Protein AF-A0A7R9J228-F1 (afdb_monomer_lite)

Structure (mmCIF, N/CA/C/O backbone):
data_AF-A0A7R9J228-F1
#
_entry.id   AF-A0A7R9J228-F1
#
loop_
_atom_site.group_PDB
_atom_site.id
_atom_site.type_symbol
_atom_site.label_atom_id
_atom_site.label_alt_id
_atom_site.label_comp_id
_atom_site.label_asym_id
_atom_site.label_entity_id
_atom_site.label_seq_id
_atom_site.pdbx_PDB_ins_code
_atom_site.Cartn_x
_atom_site.Cartn_y
_atom_site.Cartn_z
_atom_site.occupancy
_atom_site.B_iso_or_equiv
_atom_site.auth_seq_id
_atom_site.auth_comp_id
_atom_site.auth_asym_id
_atom_site.auth_atom_id
_atom_site.pdbx_PDB_model_num
ATOM 1 N N . MET A 1 1 ? 8.248 61.362 56.553 1.00 43.56 1 MET A N 1
ATOM 2 C CA . MET A 1 1 ? 7.499 62.497 57.151 1.00 43.56 1 MET A CA 1
ATOM 3 C C . MET A 1 1 ? 8.287 63.261 58.226 1.00 43.56 1 MET A C 1
ATOM 5 O O . MET A 1 1 ? 7.841 64.320 58.641 1.00 43.56 1 MET A O 1
ATOM 9 N N . SER A 1 2 ? 9.495 62.822 58.602 1.00 54.00 2 SER A N 1
ATOM 10 C CA . SER A 1 2 ? 10.301 63.458 59.662 1.00 54.00 2 SER A CA 1
ATOM 11 C C . SER A 1 2 ? 11.171 64.647 59.209 1.00 54.00 2 SER A C 1
ATOM 13 O O . SER A 1 2 ? 11.702 65.368 60.043 1.00 54.00 2 SER A O 1
ATOM 15 N N . GLY A 1 3 ? 11.315 64.891 57.899 1.00 49.53 3 GLY A N 1
ATOM 16 C CA . GLY A 1 3 ? 12.191 65.953 57.371 1.00 49.53 3 GLY A CA 1
ATOM 17 C C . GLY A 1 3 ? 11.551 67.343 57.237 1.00 49.53 3 GLY A C 1
ATOM 18 O O . GLY A 1 3 ? 12.259 68.345 57.228 1.00 49.53 3 GLY A O 1
ATOM 19 N N . VAL A 1 4 ? 10.218 67.429 57.146 1.00 57.66 4 VAL A N 1
ATOM 20 C CA . VAL A 1 4 ? 9.499 68.692 56.862 1.00 57.66 4 VAL A CA 1
ATOM 21 C C . VAL A 1 4 ? 9.442 69.597 58.096 1.00 57.66 4 VAL A C 1
ATOM 23 O O . VAL A 1 4 ? 9.621 70.811 57.990 1.00 57.66 4 VAL A O 1
ATOM 26 N N . ILE A 1 5 ? 9.239 68.995 59.270 1.00 57.56 5 ILE A N 1
ATOM 27 C CA . ILE A 1 5 ? 9.051 69.706 60.541 1.00 57.56 5 ILE A CA 1
ATOM 28 C C . ILE A 1 5 ? 10.381 70.310 61.020 1.00 57.56 5 ILE A C 1
ATOM 30 O O . ILE A 1 5 ? 10.422 71.482 61.389 1.00 57.56 5 ILE A O 1
ATOM 34 N N . GLY A 1 6 ? 11.491 69.570 60.903 1.00 55.41 6 GLY A N 1
ATOM 35 C CA . GLY A 1 6 ? 12.827 70.082 61.234 1.00 55.41 6 GLY A CA 1
ATOM 36 C C . GLY A 1 6 ? 13.256 71.257 60.348 1.00 55.41 6 GLY A C 1
ATOM 37 O O . GLY A 1 6 ? 13.822 72.233 60.839 1.00 55.41 6 GLY A O 1
ATOM 38 N N . TRP A 1 7 ? 12.904 71.229 59.055 1.00 54.97 7 TRP A N 1
ATOM 39 C CA . TRP A 1 7 ? 13.232 72.323 58.136 1.00 54.97 7 TRP A CA 1
ATOM 40 C C . TRP A 1 7 ? 12.468 73.610 58.463 1.00 54.97 7 TRP A C 1
ATOM 42 O O . TRP A 1 7 ? 12.941 74.683 58.120 1.00 54.97 7 TRP A O 1
ATOM 52 N N . LEU A 1 8 ? 11.291 73.550 59.101 1.00 56.78 8 LEU A N 1
ATOM 53 C CA . LEU A 1 8 ? 10.497 74.736 59.460 1.00 56.78 8 LEU A CA 1
ATOM 54 C C . LEU A 1 8 ? 11.075 75.526 60.645 1.00 56.78 8 LEU A C 1
ATOM 56 O O . LEU A 1 8 ? 10.939 76.748 60.669 1.00 56.78 8 LEU A O 1
ATOM 60 N N . VAL A 1 9 ? 11.757 74.861 61.581 1.00 59.97 9 VAL A N 1
ATOM 61 C CA . VAL A 1 9 ? 12.320 75.507 62.781 1.00 59.97 9 VAL A CA 1
ATOM 62 C C . VAL A 1 9 ? 13.598 76.294 62.457 1.00 59.97 9 VAL A C 1
ATOM 64 O O . VAL A 1 9 ? 13.771 77.411 62.937 1.00 59.97 9 VAL A O 1
ATOM 67 N N . VAL A 1 10 ? 14.458 75.780 61.570 1.00 57.09 10 VAL A N 1
ATOM 68 C CA . VAL A 1 10 ? 15.788 76.366 61.288 1.00 57.09 10 VAL A CA 1
ATOM 69 C C . VAL A 1 10 ? 15.730 77.628 60.402 1.00 57.09 10 VAL A C 1
ATOM 71 O O . VAL A 1 10 ? 16.644 78.450 60.422 1.00 57.09 10 VAL A O 1
ATOM 74 N N . ARG A 1 11 ? 14.645 77.867 59.647 1.00 51.06 11 ARG A N 1
ATOM 75 C CA . ARG A 1 11 ? 14.572 79.007 58.695 1.00 51.06 11 ARG A CA 1
ATOM 76 C C . ARG A 1 11 ? 14.475 80.377 59.365 1.00 51.06 11 ARG A C 1
ATOM 78 O O . ARG A 1 11 ? 14.727 81.376 58.700 1.00 51.06 11 ARG A O 1
ATOM 85 N N . ARG A 1 12 ? 14.091 80.445 60.647 1.00 56.81 12 ARG A N 1
ATOM 86 C CA . ARG A 1 12 ? 13.837 81.721 61.345 1.00 56.81 12 ARG A CA 1
ATOM 87 C C . ARG A 1 12 ? 15.097 82.552 61.616 1.00 56.81 12 ARG A C 1
ATOM 89 O O . ARG A 1 12 ? 14.958 83.708 61.992 1.00 56.81 12 ARG A O 1
ATOM 96 N N . GLN A 1 13 ? 16.294 82.001 61.409 1.00 58.22 13 GLN A N 1
ATOM 97 C CA . GLN A 1 13 ? 17.573 82.674 61.689 1.00 58.22 13 GLN A CA 1
ATOM 98 C C . GLN A 1 13 ? 18.495 82.804 60.468 1.00 58.22 13 GLN A C 1
ATOM 100 O O . GLN A 1 13 ? 19.631 83.245 60.610 1.00 58.22 13 GLN A O 1
ATOM 105 N N . MET A 1 14 ? 18.031 82.448 59.265 1.00 49.53 14 MET A N 1
ATOM 106 C CA . MET A 1 14 ? 18.861 82.494 58.057 1.00 49.53 14 MET A CA 1
ATOM 107 C C . MET A 1 14 ? 18.519 83.697 57.167 1.00 49.53 14 MET A C 1
ATOM 109 O O . MET A 1 14 ? 17.343 84.044 57.033 1.00 49.53 14 MET A O 1
ATOM 113 N N . PRO A 1 15 ? 19.518 84.329 56.521 1.00 65.00 15 PRO A N 1
ATOM 114 C CA . PRO A 1 15 ? 19.272 85.421 55.587 1.00 65.00 15 PRO A CA 1
ATOM 115 C C . PRO A 1 15 ? 18.395 84.945 54.421 1.00 65.00 15 PRO A C 1
ATOM 117 O O . PRO A 1 15 ? 18.498 83.807 53.955 1.00 65.00 15 PRO A O 1
ATOM 120 N N . VAL A 1 16 ? 17.528 85.834 53.930 1.00 63.38 16 VAL A N 1
ATOM 121 C CA . VAL A 1 16 ? 16.479 85.534 52.933 1.00 63.38 16 VAL A CA 1
ATOM 122 C C . VAL A 1 16 ? 17.038 84.871 51.662 1.00 63.38 16 VAL A C 1
ATOM 124 O O . VAL A 1 16 ? 16.367 84.040 51.046 1.00 63.38 16 VAL A O 1
ATOM 127 N N . SER A 1 17 ? 18.284 85.182 51.289 1.00 67.88 17 SER A N 1
ATOM 128 C CA . SER A 1 17 ? 19.005 84.558 50.172 1.00 67.88 17 SER A CA 1
ATOM 129 C C . SER A 1 17 ? 19.233 83.053 50.374 1.00 67.88 17 SER A C 1
ATOM 131 O O . SER A 1 17 ? 18.961 82.267 49.468 1.00 67.88 17 SER A O 1
ATOM 133 N N . VAL A 1 18 ? 19.644 82.632 51.573 1.00 68.19 18 VAL A N 1
ATOM 134 C CA . VAL A 1 18 ? 19.894 81.223 51.927 1.00 68.19 18 VAL A CA 1
ATOM 135 C C . VAL A 1 18 ? 18.582 80.440 52.019 1.00 68.19 18 VAL A C 1
ATOM 137 O O . VAL A 1 18 ? 18.504 79.302 51.557 1.00 68.19 18 VAL A O 1
ATOM 140 N N . VAL A 1 19 ? 17.516 81.068 52.526 1.00 69.25 19 VAL A N 1
ATOM 141 C CA . VAL A 1 19 ? 16.178 80.455 52.588 1.00 69.25 19 VAL A CA 1
ATOM 142 C C . VAL A 1 19 ? 15.609 80.207 51.186 1.00 69.25 19 VAL A C 1
ATOM 144 O O . VAL A 1 19 ? 15.059 79.132 50.939 1.00 69.25 19 VAL A O 1
ATOM 147 N N . ARG A 1 20 ? 15.777 81.150 50.245 1.00 68.19 20 ARG A N 1
ATOM 148 C CA . ARG A 1 20 ? 15.343 80.973 48.845 1.00 68.19 20 ARG A CA 1
ATOM 149 C C . ARG A 1 20 ? 16.086 79.836 48.148 1.00 68.19 20 ARG A C 1
ATOM 151 O O . ARG A 1 20 ? 15.443 78.995 47.526 1.00 68.19 20 ARG A O 1
ATOM 158 N N . VAL A 1 21 ? 17.412 79.775 48.281 1.00 71.12 21 VAL A N 1
ATOM 159 C CA . VAL A 1 21 ? 18.222 78.710 47.663 1.00 71.12 21 VAL A CA 1
ATOM 160 C C . VAL A 1 21 ? 17.887 77.347 48.275 1.00 71.12 21 VAL A C 1
ATOM 162 O O . VAL A 1 21 ? 17.630 76.395 47.541 1.00 71.12 21 VAL A O 1
ATOM 165 N N . GLY A 1 22 ? 17.783 77.259 49.605 1.00 74.62 22 GLY A N 1
ATOM 166 C CA . GLY A 1 22 ? 17.393 76.029 50.296 1.00 74.62 22 GLY A CA 1
ATOM 167 C C . GLY A 1 22 ? 15.993 75.536 49.913 1.00 74.62 22 GLY A C 1
ATOM 168 O O . GLY A 1 22 ? 15.797 74.337 49.721 1.00 74.62 22 GLY A O 1
ATOM 169 N N . MET A 1 23 ? 15.033 76.450 49.725 1.00 73.19 23 MET A N 1
ATOM 170 C CA . MET A 1 23 ? 13.680 76.094 49.292 1.00 73.19 23 MET A CA 1
ATOM 171 C C . MET A 1 23 ? 13.652 75.627 47.833 1.00 73.19 23 MET A C 1
ATOM 173 O O . MET A 1 23 ? 13.001 74.627 47.547 1.00 73.19 23 MET A O 1
ATOM 177 N N . CYS A 1 24 ? 14.406 76.259 46.927 1.00 78.31 24 CYS A N 1
ATOM 178 C CA . CYS A 1 24 ? 14.554 75.777 45.548 1.00 78.31 24 CYS A CA 1
ATOM 179 C C . CYS A 1 24 ? 15.177 74.374 45.480 1.00 78.31 24 CYS A C 1
ATOM 181 O O . CYS A 1 24 ? 14.686 73.525 44.738 1.00 78.31 24 CYS A O 1
ATOM 183 N N . VAL A 1 25 ? 16.220 74.095 46.271 1.00 79.62 25 VAL A N 1
ATOM 184 C CA . VAL A 1 25 ? 16.848 72.762 46.331 1.00 79.62 25 VAL A CA 1
ATOM 185 C C . VAL A 1 25 ? 15.881 71.724 46.908 1.00 79.62 25 VAL A C 1
ATOM 187 O O . VAL A 1 25 ? 15.785 70.614 46.384 1.00 79.62 25 VAL A O 1
ATOM 190 N N . TYR A 1 26 ? 15.120 72.091 47.9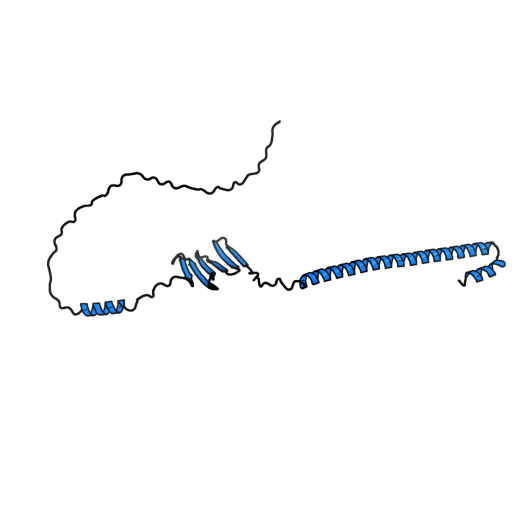43 1.00 82.38 26 TYR A N 1
ATOM 191 C CA . TYR A 1 26 ? 14.103 71.225 48.535 1.00 82.38 26 TYR A CA 1
ATOM 192 C C . TYR A 1 26 ? 12.964 70.916 47.555 1.00 82.38 26 TYR A C 1
ATOM 194 O O . TYR A 1 26 ? 12.621 69.751 47.375 1.00 82.38 26 TYR A O 1
ATOM 202 N N . ILE A 1 27 ? 12.430 71.930 46.866 1.00 83.06 27 ILE A N 1
ATOM 203 C CA . ILE A 1 27 ? 11.389 71.758 45.844 1.00 83.06 27 ILE A CA 1
ATOM 204 C C . ILE A 1 27 ? 11.912 70.884 44.702 1.00 83.06 27 ILE A C 1
ATOM 206 O O . ILE A 1 27 ? 11.240 69.931 44.320 1.00 83.06 27 ILE A O 1
ATOM 210 N N . ARG A 1 28 ? 13.136 71.126 44.209 1.00 86.62 28 ARG A N 1
ATOM 211 C CA . ARG A 1 28 ? 13.756 70.291 43.168 1.00 86.62 28 ARG A CA 1
ATOM 212 C C . ARG A 1 28 ? 13.882 68.834 43.611 1.00 86.62 28 ARG A C 1
ATOM 214 O O . ARG A 1 28 ? 13.611 67.943 42.814 1.00 86.62 28 ARG A O 1
ATOM 221 N N . ARG A 1 29 ? 14.255 68.588 44.871 1.00 88.25 29 ARG A N 1
ATOM 222 C CA . ARG A 1 29 ? 14.335 67.234 45.434 1.00 88.25 29 ARG A CA 1
ATOM 223 C C . ARG A 1 29 ? 12.957 66.579 45.524 1.00 88.25 29 ARG A C 1
ATOM 225 O O . ARG A 1 29 ? 12.811 65.460 45.064 1.00 88.25 29 ARG A O 1
ATOM 232 N N . VAL A 1 30 ? 11.946 67.269 46.053 1.00 88.00 30 VAL A N 1
ATOM 233 C CA . VAL A 1 30 ? 10.577 66.729 46.157 1.00 88.00 30 VAL A CA 1
ATOM 234 C C . VAL A 1 30 ? 9.994 66.416 44.778 1.00 88.00 30 VAL A C 1
ATOM 236 O O . VAL A 1 30 ? 9.412 65.352 44.594 1.00 88.00 30 VAL A O 1
ATOM 239 N N . VAL A 1 31 ? 10.193 67.301 43.799 1.00 87.38 31 VAL A N 1
ATOM 240 C CA . VAL A 1 31 ? 9.738 67.079 42.420 1.00 87.38 31 VAL A CA 1
ATOM 241 C C . VAL A 1 31 ? 10.464 65.889 41.794 1.00 87.38 31 VAL A C 1
ATOM 243 O O . VAL A 1 31 ? 9.818 65.057 41.166 1.00 87.38 31 VAL A O 1
ATOM 246 N N . LEU A 1 32 ? 11.778 65.755 41.998 1.00 87.31 32 LEU A N 1
ATOM 247 C CA . LEU A 1 32 ? 12.536 64.618 41.476 1.00 87.31 32 LEU A CA 1
ATOM 248 C C . LEU A 1 32 ? 12.058 63.289 42.082 1.00 87.31 32 LEU A C 1
ATOM 250 O O . LEU A 1 32 ? 11.843 62.339 41.341 1.00 87.31 32 LEU A O 1
ATOM 254 N N . GLU A 1 33 ? 11.823 63.238 43.395 1.00 90.38 33 GLU A N 1
ATOM 255 C CA . GLU A 1 33 ? 11.281 62.051 44.078 1.00 90.38 33 GLU A CA 1
ATOM 256 C C . GLU A 1 33 ? 9.869 61.705 43.583 1.00 90.38 33 GLU A C 1
ATOM 258 O O . GLU A 1 33 ? 9.563 60.540 43.357 1.00 90.38 33 GLU A O 1
ATOM 263 N N . MET A 1 34 ? 9.008 62.703 43.348 1.00 87.00 34 MET A N 1
ATOM 264 C CA . MET A 1 34 ? 7.682 62.475 42.761 1.00 87.00 34 MET A CA 1
ATOM 265 C C . MET A 1 34 ? 7.776 61.911 41.342 1.00 87.00 34 MET A C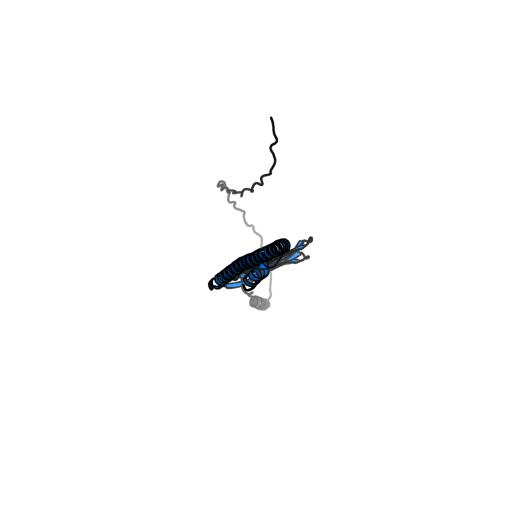 1
ATOM 267 O O . MET A 1 34 ? 7.057 60.970 41.011 1.00 87.00 34 MET A O 1
ATOM 271 N N . VAL A 1 35 ? 8.671 62.455 40.514 1.00 87.38 35 VAL A N 1
ATOM 272 C CA . VAL A 1 35 ? 8.879 61.984 39.139 1.00 87.38 35 VAL A CA 1
ATOM 273 C C . VAL A 1 35 ? 9.455 60.569 39.130 1.00 87.38 35 VAL A C 1
ATOM 275 O O . VAL A 1 35 ? 8.981 59.740 38.356 1.00 87.38 35 VAL A O 1
ATOM 278 N N . LEU A 1 36 ? 10.426 60.267 39.995 1.00 86.12 36 LEU A N 1
ATOM 279 C CA . LEU A 1 36 ? 11.008 58.928 40.121 1.00 86.12 36 LEU A CA 1
ATOM 280 C C . LEU A 1 36 ? 9.982 57.914 40.634 1.00 86.12 36 LEU A C 1
ATOM 282 O O . LEU A 1 36 ? 9.873 56.826 40.075 1.00 86.12 36 LEU A O 1
ATOM 286 N N . ASN A 1 37 ? 9.181 58.285 41.634 1.00 88.75 37 ASN A N 1
ATOM 287 C CA . ASN A 1 37 ? 8.112 57.436 42.150 1.00 88.75 37 ASN A CA 1
ATOM 288 C C . ASN A 1 37 ? 7.044 57.173 41.074 1.00 88.75 37 ASN A C 1
ATOM 290 O O . ASN A 1 37 ? 6.627 56.037 40.885 1.00 88.75 37 ASN A O 1
ATOM 294 N N . LEU A 1 38 ? 6.665 58.186 40.289 1.00 87.44 38 LEU A N 1
ATOM 295 C CA . LEU A 1 38 ? 5.718 58.018 39.184 1.00 87.44 38 LEU A CA 1
ATOM 296 C C . LEU A 1 38 ? 6.271 57.114 38.068 1.00 87.44 38 LEU A C 1
ATOM 298 O O . LEU A 1 38 ? 5.541 56.280 37.530 1.00 87.44 38 LEU A O 1
ATOM 302 N N . HIS A 1 39 ? 7.562 57.231 37.743 1.00 87.62 39 HIS A N 1
ATOM 303 C CA . HIS A 1 39 ? 8.216 56.326 36.794 1.00 87.62 39 HIS A CA 1
ATOM 304 C C . HIS A 1 39 ? 8.285 54.890 37.325 1.00 87.62 39 HIS A C 1
ATOM 306 O O . HIS A 1 39 ? 8.009 53.970 36.562 1.00 87.62 39 HIS A O 1
ATOM 312 N N . ASN A 1 40 ? 8.584 54.685 38.612 1.00 87.12 40 ASN A N 1
ATOM 313 C CA . ASN A 1 40 ? 8.622 53.345 39.204 1.00 87.12 40 ASN A CA 1
ATOM 314 C C . ASN A 1 40 ? 7.230 52.703 39.280 1.00 87.12 40 ASN A C 1
ATOM 316 O O . ASN A 1 40 ? 7.040 51.546 38.929 1.00 87.12 40 ASN A O 1
ATOM 320 N N . ILE A 1 41 ? 6.224 53.480 39.676 1.00 81.75 41 ILE A N 1
ATOM 321 C CA . ILE A 1 41 ? 4.841 53.013 39.731 1.00 81.75 41 ILE A CA 1
ATOM 322 C C . ILE A 1 41 ? 4.356 52.652 38.324 1.00 81.75 41 ILE A C 1
ATOM 324 O O . ILE A 1 41 ? 3.800 51.578 38.111 1.00 81.75 41 ILE A O 1
ATOM 328 N N . SER A 1 42 ? 4.584 53.530 37.342 1.00 82.56 42 SER A N 1
ATOM 329 C CA . SER A 1 42 ? 4.181 53.245 35.966 1.00 82.56 42 SER A CA 1
ATOM 330 C C . SER A 1 42 ? 4.905 52.020 35.404 1.00 82.56 42 SER A C 1
ATOM 332 O O . SER A 1 42 ? 4.238 51.173 34.820 1.00 82.56 42 SER A O 1
ATOM 334 N N . SER A 1 43 ? 6.215 51.852 35.620 1.00 82.00 43 SER A N 1
ATOM 335 C CA . SER A 1 43 ? 6.953 50.675 35.136 1.00 82.00 43 SER A CA 1
ATOM 336 C C . SER A 1 43 ? 6.430 49.367 35.738 1.00 82.00 43 SER A C 1
ATOM 338 O O . SER A 1 43 ? 6.230 48.401 35.002 1.00 82.00 43 SER A O 1
ATOM 340 N N . GLU A 1 44 ? 6.115 49.339 37.034 1.00 84.94 44 GLU A N 1
ATOM 341 C CA . GLU A 1 44 ? 5.497 48.183 37.692 1.00 84.94 44 GLU A CA 1
ATOM 342 C C . GLU A 1 44 ? 4.096 47.882 37.131 1.00 84.94 44 GLU A C 1
ATOM 344 O O . GLU A 1 44 ? 3.768 46.719 36.865 1.00 84.94 44 GLU A O 1
ATOM 349 N N . TYR A 1 45 ? 3.286 48.910 36.853 1.00 76.88 45 TYR A N 1
ATOM 350 C CA . TYR A 1 45 ? 1.998 48.737 36.174 1.00 76.88 45 TYR A CA 1
ATOM 351 C C . TYR A 1 45 ? 2.157 48.172 34.753 1.00 76.88 45 TYR A C 1
ATOM 353 O O . TYR A 1 45 ? 1.442 47.243 34.378 1.00 76.88 45 TYR A O 1
ATOM 361 N N . TRP A 1 46 ? 3.110 48.670 33.961 1.00 73.88 46 TRP A N 1
ATOM 362 C CA . TRP A 1 46 ? 3.344 48.169 32.602 1.00 73.88 46 TRP A CA 1
ATOM 363 C C . TRP A 1 46 ? 3.843 46.714 32.599 1.00 73.88 46 TRP A C 1
ATOM 365 O O . TRP A 1 46 ? 3.375 45.905 31.796 1.00 73.88 46 TRP A O 1
ATOM 375 N N . ILE A 1 47 ? 4.730 46.346 33.532 1.00 78.94 47 ILE A N 1
ATOM 376 C CA . ILE A 1 47 ? 5.258 44.976 33.666 1.00 78.94 47 ILE A CA 1
ATOM 377 C C . ILE A 1 47 ? 4.163 43.996 34.106 1.00 78.94 47 ILE A C 1
ATOM 379 O O . ILE A 1 47 ? 4.079 42.881 33.586 1.00 78.94 47 ILE A O 1
ATOM 383 N N . THR A 1 48 ? 3.315 44.383 35.062 1.00 77.44 48 THR A N 1
ATOM 384 C CA . THR A 1 48 ? 2.214 43.527 35.539 1.00 77.44 48 THR A CA 1
ATOM 385 C C . THR A 1 48 ? 1.147 43.324 34.466 1.00 77.44 48 THR A C 1
ATOM 387 O O . THR A 1 48 ? 0.709 42.190 34.264 1.00 77.44 48 THR A O 1
ATOM 390 N N . GLN A 1 49 ? 0.804 44.369 33.704 1.00 72.44 49 GLN A N 1
ATOM 391 C CA . GLN A 1 49 ? -0.075 44.254 32.535 1.00 72.44 49 GLN A CA 1
ATOM 392 C C . GLN A 1 49 ? 0.502 43.298 31.485 1.00 72.44 49 GLN A C 1
ATOM 394 O O . GLN A 1 49 ? -0.197 42.396 31.026 1.00 72.44 49 GLN A O 1
ATOM 399 N N . GLN A 1 50 ? 1.790 43.418 31.154 1.00 72.94 50 GLN A N 1
ATOM 400 C CA . GLN A 1 50 ? 2.441 42.503 30.212 1.00 72.94 50 GLN A CA 1
ATOM 401 C C . GLN A 1 50 ? 2.436 41.049 30.702 1.00 72.94 50 GLN A C 1
ATOM 403 O O . GLN A 1 50 ? 2.103 40.145 29.933 1.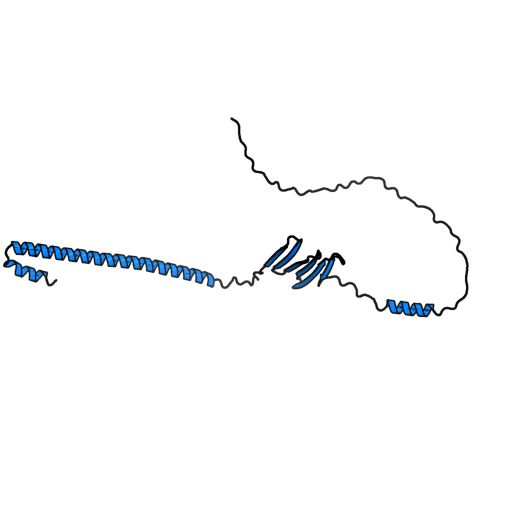00 72.94 50 GLN A O 1
ATOM 408 N N . ARG A 1 51 ? 2.752 40.797 31.980 1.00 77.94 51 ARG A N 1
ATOM 409 C CA . ARG A 1 51 ? 2.709 39.439 32.551 1.00 77.94 51 ARG A CA 1
ATOM 410 C C . ARG A 1 51 ? 1.303 38.851 32.509 1.00 77.94 51 ARG A C 1
ATOM 412 O O . ARG A 1 51 ? 1.172 37.695 32.128 1.00 77.94 51 ARG A O 1
ATOM 419 N N . TYR A 1 52 ? 0.277 39.645 32.819 1.00 76.06 52 TYR A N 1
ATOM 420 C CA . TYR A 1 52 ? -1.122 39.215 32.757 1.00 76.06 52 TYR A CA 1
ATOM 421 C C . TYR A 1 52 ? -1.541 38.798 31.338 1.00 76.06 52 TYR A C 1
ATOM 423 O O . TYR A 1 52 ? -2.144 37.740 31.151 1.00 76.06 52 TYR A O 1
ATOM 431 N N . GLN A 1 53 ? -1.166 39.582 30.323 1.00 69.25 53 GLN A N 1
ATOM 432 C CA . GLN A 1 53 ? -1.421 39.248 28.916 1.00 69.25 53 GLN A CA 1
ATOM 433 C C . GLN A 1 53 ? -0.714 37.944 28.502 1.00 69.25 53 GLN A C 1
ATOM 435 O O . GLN A 1 53 ? -1.329 37.075 27.883 1.00 69.25 53 GLN A O 1
ATOM 440 N N . HIS A 1 54 ? 0.548 37.757 28.906 1.00 71.69 54 HIS A N 1
ATOM 441 C CA . HIS A 1 54 ? 1.302 36.534 28.616 1.00 71.69 54 HIS A CA 1
ATOM 442 C C . HIS A 1 54 ? 0.744 35.296 29.329 1.00 71.69 54 HIS A C 1
ATOM 444 O O . HIS A 1 54 ? 0.654 34.233 28.712 1.00 71.69 54 HIS A O 1
ATOM 450 N N . THR A 1 55 ? 0.352 35.405 30.604 1.00 73.62 55 THR A N 1
ATOM 451 C CA . THR A 1 55 ? -0.219 34.271 31.343 1.00 73.62 55 THR A CA 1
ATOM 452 C C . THR A 1 55 ? -1.576 33.868 30.792 1.00 73.62 55 THR A C 1
ATOM 454 O O . THR A 1 55 ? -1.802 32.677 30.631 1.00 73.62 55 THR A O 1
ATOM 457 N N . ASN A 1 56 ? -2.435 34.825 30.427 1.00 80.19 56 ASN A N 1
ATOM 458 C CA . ASN A 1 56 ? -3.736 34.520 29.828 1.00 80.19 56 ASN A CA 1
ATOM 459 C C . ASN A 1 56 ? -3.599 33.867 28.454 1.00 80.19 56 ASN A C 1
ATOM 461 O O . ASN A 1 56 ? -4.309 32.915 28.157 1.00 80.19 56 ASN A O 1
ATOM 465 N N . MET A 1 57 ? -2.663 34.327 27.621 1.00 81.44 57 MET A N 1
ATOM 466 C CA . MET A 1 57 ? -2.428 33.690 26.326 1.00 81.44 57 MET A CA 1
ATOM 467 C C . MET A 1 57 ? -1.876 32.267 26.492 1.00 81.44 57 MET A C 1
ATOM 469 O O . MET A 1 57 ? -2.320 31.351 25.809 1.00 81.44 57 MET A O 1
ATOM 473 N N . ASN A 1 58 ? -0.948 32.050 27.427 1.00 82.81 58 ASN A N 1
ATOM 474 C CA . ASN A 1 58 ? -0.365 30.728 27.662 1.00 82.81 58 ASN A CA 1
ATOM 475 C C . ASN A 1 58 ? -1.383 29.744 28.268 1.00 82.81 58 ASN A C 1
ATOM 477 O O . ASN A 1 58 ? -1.465 28.601 27.826 1.00 82.81 58 ASN A O 1
ATOM 481 N N . THR A 1 59 ? -2.215 30.181 29.220 1.00 85.31 59 THR A N 1
ATOM 482 C CA . THR A 1 59 ? -3.291 29.336 29.761 1.00 85.31 59 THR A CA 1
ATOM 483 C C . THR A 1 59 ? -4.344 29.021 28.702 1.00 85.31 59 THR A C 1
ATOM 485 O O . THR A 1 59 ? -4.768 27.873 28.612 1.00 85.31 59 THR A O 1
ATOM 488 N N . LEU A 1 60 ? -4.713 29.980 27.844 1.00 85.12 60 LEU A N 1
ATOM 489 C CA . LEU A 1 60 ? -5.613 29.736 26.711 1.00 85.12 60 LEU A CA 1
ATOM 490 C C . LEU A 1 60 ? -5.023 28.727 25.715 1.00 85.12 60 LEU A C 1
ATOM 492 O O . LEU A 1 60 ? -5.717 27.794 25.3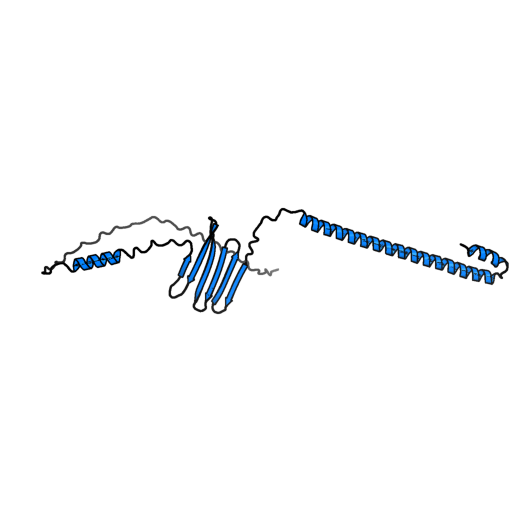18 1.00 85.12 60 LEU A O 1
ATOM 496 N N . ILE A 1 61 ? -3.741 28.856 25.359 1.00 86.94 61 ILE A N 1
ATOM 497 C CA . ILE A 1 61 ? -3.042 27.891 24.495 1.00 86.94 61 ILE A CA 1
ATOM 498 C C . ILE A 1 61 ? -3.042 26.499 25.135 1.00 86.94 61 ILE A C 1
ATOM 500 O O . ILE A 1 61 ? -3.359 25.521 24.463 1.00 86.94 61 ILE A O 1
ATOM 504 N N . GLN A 1 62 ? -2.744 26.393 26.433 1.00 82.94 62 GLN A N 1
ATOM 505 C CA . GLN A 1 62 ? -2.772 25.111 27.137 1.00 82.94 62 GLN A CA 1
ATOM 506 C C . GLN A 1 62 ? -4.175 24.498 27.175 1.00 82.94 62 GLN A C 1
ATOM 508 O O . GLN A 1 62 ? -4.310 23.309 26.901 1.00 82.94 62 GLN A O 1
ATOM 513 N N . ILE A 1 63 ? -5.223 25.284 27.438 1.00 87.88 63 ILE A N 1
ATOM 514 C CA . ILE A 1 63 ? -6.615 24.807 27.424 1.00 87.88 63 ILE A CA 1
ATOM 515 C C . ILE A 1 63 ? -7.000 24.291 26.032 1.00 87.88 63 ILE A C 1
ATOM 517 O O . ILE A 1 63 ? -7.589 23.216 25.927 1.00 87.88 63 ILE A O 1
ATOM 521 N N . VAL A 1 64 ? -6.638 25.005 24.961 1.00 87.12 64 VAL A N 1
ATOM 522 C CA . VAL A 1 64 ? -6.905 24.567 23.580 1.00 87.12 64 VAL A CA 1
ATOM 523 C C . VAL A 1 64 ? -6.138 23.285 23.252 1.00 87.12 64 VAL A C 1
ATOM 525 O O . VAL A 1 64 ? -6.726 22.353 22.710 1.00 87.12 64 VAL A O 1
ATOM 528 N N . LEU A 1 65 ? -4.858 23.183 23.621 1.00 87.31 65 LEU A N 1
ATOM 529 C CA . LEU A 1 65 ? -4.069 21.963 23.422 1.00 87.31 65 LEU A CA 1
ATOM 530 C C . LEU A 1 65 ? -4.663 20.770 24.186 1.00 87.31 65 LEU A C 1
ATOM 532 O O . LEU A 1 65 ? -4.831 19.699 23.605 1.00 87.31 65 LEU A O 1
ATOM 536 N N . PHE A 1 66 ? -5.052 20.954 25.451 1.00 86.31 66 PHE A N 1
ATOM 537 C CA . PHE A 1 66 ? -5.719 19.911 26.232 1.00 86.31 66 PHE A CA 1
ATOM 538 C C . PHE A 1 66 ? -7.080 19.524 25.643 1.00 86.31 66 PHE A C 1
ATOM 540 O O . PHE A 1 66 ? -7.386 18.336 25.587 1.00 86.31 66 PHE A O 1
ATOM 547 N N . ALA A 1 67 ? -7.874 20.478 25.152 1.00 81.94 67 ALA A N 1
ATOM 548 C CA . ALA A 1 67 ? -9.151 20.195 24.497 1.00 81.94 67 ALA A CA 1
ATOM 549 C C . ALA A 1 67 ? -8.972 19.407 23.187 1.00 81.94 67 ALA A C 1
ATOM 551 O O . ALA A 1 67 ? -9.729 18.473 22.929 1.00 81.94 67 ALA A O 1
ATOM 552 N N . MET A 1 68 ? -7.948 19.724 22.388 1.00 81.19 68 MET A N 1
ATOM 553 C CA . MET A 1 68 ? -7.620 18.993 21.156 1.00 81.19 68 MET A CA 1
ATOM 554 C C . MET A 1 68 ? -7.169 17.557 21.451 1.00 81.19 68 MET A C 1
ATOM 556 O O . MET A 1 68 ? -7.631 16.618 20.801 1.00 81.19 68 MET A O 1
ATOM 560 N N . VAL A 1 69 ? -6.320 17.363 22.465 1.00 82.12 69 VAL A N 1
ATOM 561 C CA . VAL A 1 69 ? -5.891 16.026 22.907 1.00 82.12 69 VAL A CA 1
ATOM 562 C C . VAL A 1 69 ? -7.069 15.245 23.501 1.00 82.12 69 VAL A C 1
ATOM 564 O O . VAL A 1 69 ? -7.263 14.081 23.164 1.00 82.12 69 VAL A O 1
ATOM 567 N N . ALA A 1 70 ? -7.917 15.876 24.315 1.00 73.19 70 ALA A N 1
ATOM 568 C CA . ALA A 1 70 ? -9.108 15.241 24.874 1.00 73.19 70 ALA A CA 1
ATOM 569 C C . ALA A 1 70 ? -10.117 14.838 23.786 1.00 73.19 70 ALA A C 1
ATOM 571 O O . ALA A 1 70 ? -10.650 13.734 23.840 1.00 73.19 70 ALA A O 1
ATOM 572 N N . ALA A 1 71 ? -10.336 15.667 22.761 1.00 67.94 71 ALA A N 1
ATOM 573 C CA . ALA A 1 71 ? -11.190 15.325 21.622 1.00 67.94 71 ALA A CA 1
ATOM 574 C C . ALA A 1 71 ? -10.633 14.156 20.786 1.00 67.94 71 ALA A C 1
ATOM 576 O O . ALA A 1 71 ? -11.412 13.377 20.230 1.00 67.94 71 ALA A O 1
ATOM 577 N N . ALA A 1 72 ? -9.305 14.006 20.718 1.00 61.84 72 ALA A N 1
AT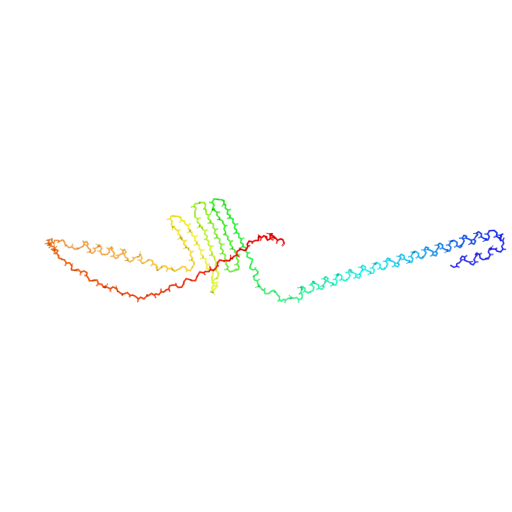OM 578 C CA . ALA A 1 72 ? -8.658 12.862 20.078 1.00 61.84 72 ALA A CA 1
ATOM 579 C C . ALA A 1 72 ? -8.815 11.563 20.896 1.00 61.84 72 ALA A C 1
ATOM 581 O O . ALA A 1 72 ? -8.996 10.496 20.315 1.00 61.84 72 ALA A O 1
ATOM 582 N N . VAL A 1 73 ? -8.799 11.643 22.232 1.00 65.19 73 VAL A N 1
ATOM 583 C CA . VAL A 1 73 ? -8.900 10.473 23.128 1.00 65.19 73 VAL A CA 1
ATOM 584 C C . VAL A 1 73 ? -10.359 10.084 23.435 1.00 65.19 73 VAL A C 1
ATOM 586 O O . VAL A 1 73 ? -10.654 8.912 23.650 1.00 65.19 73 VAL A O 1
ATOM 589 N N . ALA A 1 74 ? -11.304 11.031 23.392 1.00 60.09 74 ALA A N 1
ATOM 590 C CA . ALA A 1 74 ? -12.727 10.821 23.695 1.00 60.09 74 ALA A CA 1
ATOM 591 C C . ALA A 1 74 ? -13.527 10.116 22.583 1.00 60.09 74 ALA A C 1
ATOM 593 O O . ALA A 1 74 ? -14.738 9.932 22.710 1.00 60.09 74 ALA A O 1
ATOM 594 N N . ARG A 1 75 ? -12.866 9.674 21.506 1.00 59.16 75 ARG A N 1
ATOM 595 C CA . ARG A 1 75 ? -13.443 8.771 20.502 1.00 59.16 75 ARG A CA 1
ATOM 596 C C . ARG A 1 75 ? -12.831 7.364 20.596 1.00 59.16 75 ARG A C 1
ATOM 598 O O . ARG A 1 75 ? -12.173 6.934 19.646 1.00 59.16 75 ARG A O 1
ATOM 605 N N . PRO A 1 76 ? -13.065 6.591 21.674 1.00 55.62 76 PRO A N 1
ATOM 606 C CA . PRO A 1 76 ? -12.758 5.169 21.669 1.00 55.62 76 PRO A CA 1
ATOM 607 C C . PRO A 1 76 ? -13.852 4.456 20.858 1.00 55.62 76 PRO A C 1
ATOM 609 O O . PRO A 1 76 ? -14.794 3.903 21.412 1.00 55.62 76 PRO A O 1
ATOM 612 N N . GLY A 1 77 ? -13.809 4.567 19.528 1.00 57.81 77 GLY A N 1
ATOM 613 C CA . GLY A 1 77 ? -14.913 4.064 18.700 1.00 57.81 77 GLY A CA 1
ATOM 614 C C . GLY A 1 77 ? -14.743 4.125 17.184 1.00 57.81 77 GLY A C 1
ATOM 615 O O . GLY A 1 77 ? -15.719 3.937 16.469 1.00 57.81 77 GLY A O 1
ATOM 616 N N . LEU A 1 78 ? -13.535 4.373 16.674 1.00 46.84 78 LEU A N 1
ATOM 617 C CA . LEU A 1 78 ? -13.223 4.264 15.239 1.00 46.84 78 LEU A CA 1
ATOM 618 C C . LEU A 1 78 ? -12.009 3.367 14.973 1.00 46.84 78 LEU A C 1
ATOM 620 O O . LEU A 1 78 ? -11.353 3.488 13.949 1.00 46.84 78 LEU A O 1
ATOM 624 N N . LEU A 1 79 ? -11.731 2.421 15.869 1.00 44.03 79 LEU A N 1
ATOM 625 C CA . LEU A 1 79 ? -10.922 1.254 15.527 1.00 44.03 79 LEU A CA 1
ATOM 626 C C . LEU A 1 79 ? -11.863 0.113 15.147 1.00 44.03 79 LEU A C 1
ATOM 628 O O . LEU A 1 79 ? -11.827 -0.976 15.709 1.00 44.03 79 LEU A O 1
ATOM 632 N N . GLY A 1 80 ? -12.710 0.372 14.147 1.00 47.06 80 GLY A N 1
ATOM 633 C CA . GLY A 1 80 ? -12.964 -0.699 13.203 1.00 47.06 80 GLY A CA 1
ATOM 634 C C . GLY A 1 80 ? -11.592 -1.076 12.665 1.00 47.06 80 GLY A C 1
ATOM 635 O O . GLY A 1 80 ? -10.863 -0.201 12.195 1.00 47.06 80 GLY A O 1
ATOM 636 N N . TYR A 1 81 ? -11.206 -2.337 12.820 1.00 43.62 81 TYR A N 1
ATOM 637 C CA . TYR A 1 81 ? -10.125 -2.939 12.056 1.00 43.62 81 TYR A CA 1
ATOM 638 C C . TYR A 1 81 ? -10.520 -2.831 10.577 1.00 43.62 81 TYR A C 1
ATOM 640 O O . TYR A 1 81 ? -11.034 -3.758 9.966 1.00 43.62 81 TYR A O 1
ATOM 648 N N . TYR A 1 82 ? -10.375 -1.641 10.011 1.00 45.16 82 TYR A N 1
ATOM 649 C CA . TYR A 1 82 ? -10.150 -1.498 8.601 1.00 45.16 82 TYR A CA 1
ATOM 650 C C . TYR A 1 82 ? -8.706 -1.945 8.474 1.00 45.16 82 TYR A C 1
ATOM 652 O O . TYR A 1 82 ? -7.834 -1.258 9.023 1.00 45.16 82 TYR A O 1
ATOM 660 N N . PRO A 1 83 ? -8.400 -3.078 7.816 1.00 55.53 83 PRO A N 1
ATOM 661 C CA . PRO A 1 83 ? -7.080 -3.164 7.247 1.00 55.53 83 PRO A CA 1
ATOM 662 C C . PRO A 1 83 ? -7.026 -1.927 6.353 1.00 55.53 83 PRO A C 1
ATOM 664 O O . PRO A 1 83 ? -7.696 -1.864 5.323 1.00 55.53 83 PRO A O 1
ATOM 667 N N . TYR A 1 84 ? -6.300 -0.892 6.778 1.00 52.12 84 TYR A N 1
ATOM 668 C CA . TYR A 1 84 ? -5.684 -0.012 5.810 1.00 52.12 84 TYR A CA 1
ATOM 669 C C . TYR A 1 84 ? -4.822 -0.974 5.019 1.00 52.12 84 TYR A C 1
ATOM 671 O O . TYR A 1 84 ? -3.740 -1.367 5.452 1.00 52.12 84 TYR A O 1
ATOM 679 N N . ALA A 1 85 ? -5.420 -1.504 3.956 1.00 64.06 85 ALA A N 1
ATOM 680 C CA . ALA A 1 85 ? -4.794 -2.406 3.040 1.00 64.06 85 ALA A CA 1
ATOM 681 C C . ALA A 1 85 ? -3.692 -1.558 2.435 1.00 64.06 85 ALA A C 1
ATOM 683 O O . ALA A 1 85 ? -3.949 -0.744 1.552 1.00 64.06 85 ALA A O 1
ATOM 684 N N . LEU A 1 86 ? -2.502 -1.659 3.024 1.00 75.69 86 LEU A N 1
ATOM 685 C CA . LEU A 1 86 ? -1.292 -1.050 2.518 1.00 75.69 86 LEU A CA 1
ATOM 686 C C . LEU A 1 86 ? -1.133 -1.596 1.107 1.00 75.69 86 LEU A C 1
ATOM 688 O O . LEU A 1 86 ? -0.716 -2.735 0.914 1.00 75.69 86 LEU A O 1
ATOM 692 N N . SER A 1 87 ? -1.584 -0.801 0.141 1.00 88.19 87 SER A N 1
ATOM 693 C CA . SER A 1 87 ? -1.444 -1.112 -1.263 1.00 88.19 87 SER A CA 1
ATOM 694 C C . SER A 1 87 ? -0.101 -0.566 -1.714 1.00 88.19 87 SER A C 1
ATOM 696 O O . SER A 1 87 ? 0.141 0.638 -1.610 1.00 88.19 87 SER A O 1
ATOM 698 N N . SER A 1 88 ? 0.770 -1.432 -2.205 1.00 93.06 88 SER A N 1
ATOM 699 C CA . SER A 1 88 ? 2.027 -1.053 -2.834 1.00 93.06 88 SER A CA 1
ATOM 700 C C . SER A 1 88 ? 1.992 -1.437 -4.304 1.00 93.06 88 SER A C 1
ATOM 702 O O . SER A 1 88 ? 1.373 -2.427 -4.692 1.00 93.06 88 SER A O 1
ATOM 704 N N . GLN A 1 89 ? 2.653 -0.636 -5.133 1.00 95.94 89 GLN A N 1
ATOM 705 C CA . GLN A 1 89 ? 2.871 -0.935 -6.541 1.00 95.94 89 GLN A CA 1
ATOM 706 C C . GLN A 1 89 ? 4.287 -0.529 -6.933 1.00 95.94 89 GLN A C 1
ATOM 708 O O . GLN A 1 89 ? 4.829 0.440 -6.398 1.00 95.94 89 GLN A O 1
ATOM 713 N N . TYR A 1 90 ? 4.873 -1.252 -7.878 1.00 97.19 90 TYR A N 1
ATOM 714 C CA . TYR A 1 90 ? 6.167 -0.926 -8.458 1.00 97.19 90 TYR A CA 1
ATOM 715 C C . TYR A 1 90 ? 6.170 -1.225 -9.954 1.00 97.19 90 TYR A C 1
ATOM 717 O O . TYR A 1 90 ? 5.481 -2.125 -10.436 1.00 97.19 90 TYR A O 1
ATOM 725 N N . HIS A 1 91 ? 6.968 -0.455 -10.685 1.00 97.31 91 HIS A N 1
ATOM 726 C CA . HIS A 1 91 ? 7.231 -0.656 -12.099 1.00 97.31 91 HIS A CA 1
ATOM 727 C C . HIS A 1 91 ? 8.648 -0.180 -12.415 1.00 97.31 91 HIS A C 1
ATOM 729 O O . HIS A 1 91 ? 9.041 0.906 -11.988 1.00 97.31 91 HIS A O 1
ATOM 735 N N . ALA A 1 92 ? 9.398 -0.981 -13.160 1.00 96.75 92 ALA A N 1
ATOM 736 C CA . ALA A 1 92 ? 10.689 -0.611 -13.718 1.00 96.75 92 ALA A CA 1
ATOM 737 C C . ALA A 1 92 ? 10.829 -1.222 -15.113 1.00 96.75 92 ALA A C 1
ATOM 739 O O . ALA A 1 92 ? 10.434 -2.369 -15.321 1.00 96.75 92 ALA A O 1
ATOM 740 N N . GLN A 1 93 ? 11.396 -0.467 -16.049 1.00 96.75 93 GLN A N 1
ATOM 741 C CA . GLN A 1 93 ? 11.591 -0.877 -17.435 1.00 96.75 93 GLN A CA 1
ATOM 742 C C . GLN A 1 93 ? 12.913 -0.311 -17.965 1.00 96.75 93 GLN A C 1
ATOM 744 O O . GLN A 1 93 ? 13.302 0.792 -17.580 1.00 96.75 93 GLN A O 1
ATOM 749 N N . ASP A 1 94 ? 13.585 -1.062 -18.838 1.00 95.31 94 ASP A N 1
ATOM 750 C CA . ASP A 1 94 ? 14.772 -0.610 -19.565 1.00 95.31 94 ASP A CA 1
ATOM 751 C C . ASP A 1 94 ? 14.485 -0.315 -21.051 1.00 95.31 94 ASP A C 1
ATOM 753 O O . ASP A 1 94 ? 13.403 -0.584 -21.581 1.00 95.31 94 ASP A O 1
ATOM 757 N N . GLU A 1 95 ? 15.472 0.260 -21.739 1.00 95.38 95 GLU A N 1
ATOM 758 C CA . GLU A 1 95 ? 15.380 0.630 -23.159 1.00 95.38 95 GLU A CA 1
ATOM 759 C C . GLU A 1 95 ? 15.350 -0.593 -24.097 1.00 95.38 95 GLU A C 1
ATOM 761 O O . GLU A 1 95 ? 14.893 -0.506 -25.235 1.00 95.38 95 GLU A O 1
ATOM 766 N N . LEU A 1 96 ? 15.782 -1.758 -23.602 1.00 92.12 96 LEU A N 1
ATOM 767 C CA . LEU A 1 96 ? 15.808 -3.028 -24.328 1.00 92.12 96 LEU A CA 1
ATOM 768 C C . LEU A 1 96 ? 14.482 -3.806 -24.211 1.00 92.12 96 LEU A C 1
ATOM 770 O O . LEU A 1 96 ? 14.364 -4.905 -24.755 1.00 92.12 96 LEU A O 1
ATOM 774 N N . GLY A 1 97 ? 13.476 -3.249 -23.526 1.00 90.69 97 GLY A N 1
ATOM 775 C CA . GLY A 1 97 ? 12.134 -3.823 -23.409 1.00 90.69 97 GLY A CA 1
ATOM 776 C C . GLY A 1 97 ? 11.965 -4.847 -22.284 1.00 90.69 97 GLY A C 1
ATOM 777 O O . GLY A 1 97 ? 10.940 -5.531 -22.236 1.00 90.69 97 GLY A O 1
ATOM 778 N N . GLN A 1 98 ? 12.933 -4.962 -21.376 1.00 96.94 98 GLN A N 1
ATOM 779 C CA . GLN A 1 98 ? 12.811 -5.743 -20.148 1.00 96.94 98 GLN A CA 1
ATOM 780 C C . GLN A 1 98 ? 12.052 -4.918 -19.119 1.00 96.94 98 GLN A C 1
ATOM 782 O O . GLN A 1 98 ? 12.233 -3.704 -19.015 1.00 96.94 98 GLN A O 1
ATOM 787 N N . TYR A 1 99 ? 11.199 -5.568 -18.336 1.00 97.12 99 TYR A N 1
ATOM 788 C CA . TYR A 1 99 ? 10.438 -4.876 -17.305 1.00 97.12 99 TYR A CA 1
ATOM 789 C C . TYR A 1 99 ? 10.213 -5.749 -16.082 1.00 97.12 99 TYR A C 1
ATOM 791 O O . TYR A 1 99 ? 10.210 -6.976 -16.150 1.00 97.12 99 TYR A O 1
ATOM 799 N N . SER A 1 100 ? 9.967 -5.091 -14.958 1.00 96.75 100 SER A N 1
ATOM 800 C CA . SER A 1 100 ? 9.422 -5.689 -13.751 1.00 96.75 100 SER A CA 1
ATOM 801 C C . SER A 1 100 ? 8.258 -4.837 -13.267 1.00 96.75 100 SER A C 1
ATOM 803 O O . SER A 1 100 ? 8.313 -3.608 -13.265 1.00 96.75 100 SER A O 1
ATOM 805 N N . TYR A 1 101 ? 7.167 -5.488 -12.901 1.00 97.38 101 TYR A N 1
ATOM 806 C CA . TYR A 1 101 ? 5.955 -4.837 -12.434 1.00 97.38 101 TYR A CA 1
ATOM 807 C C . TYR A 1 101 ? 5.314 -5.680 -11.344 1.00 97.38 101 TYR A C 1
ATOM 809 O O . TYR A 1 101 ? 5.342 -6.909 -11.397 1.00 97.38 101 TYR A O 1
ATOM 817 N N . GLY A 1 102 ? 4.695 -5.033 -10.371 1.00 97.38 102 GLY A N 1
ATOM 818 C CA . GLY A 1 102 ? 3.882 -5.737 -9.401 1.00 97.38 102 GLY A CA 1
ATOM 819 C C . GLY A 1 102 ? 3.082 -4.803 -8.522 1.00 97.38 102 GLY A C 1
ATOM 820 O O . GLY A 1 102 ? 3.338 -3.602 -8.445 1.00 97.38 102 GLY A O 1
ATOM 821 N N . TYR A 1 103 ? 2.099 -5.385 -7.855 1.00 96.19 103 TYR A N 1
ATOM 822 C CA . TYR A 1 103 ? 1.312 -4.732 -6.830 1.00 96.19 103 TYR A CA 1
ATOM 823 C C . TYR A 1 103 ? 0.962 -5.724 -5.724 1.00 96.19 103 TYR A C 1
ATOM 825 O O . TYR A 1 103 ? 0.863 -6.929 -5.952 1.00 96.19 103 TYR A O 1
ATOM 833 N N . ALA A 1 104 ? 0.732 -5.216 -4.524 1.00 93.75 104 ALA A N 1
ATOM 834 C CA . ALA A 1 104 ? 0.159 -5.964 -3.418 1.00 93.75 104 ALA A CA 1
ATOM 835 C C . ALA A 1 104 ? -0.861 -5.065 -2.733 1.00 93.75 104 ALA A C 1
ATOM 837 O O . ALA A 1 104 ? -0.537 -3.925 -2.421 1.00 93.75 104 ALA A O 1
ATOM 838 N N . GLY A 1 105 ? -2.088 -5.537 -2.523 1.00 89.00 105 GLY A N 1
ATOM 839 C CA . GLY A 1 105 ? -3.118 -4.727 -1.886 1.00 89.00 105 GLY A CA 1
ATOM 840 C C . GLY A 1 105 ? -4.421 -5.478 -1.640 1.00 89.00 105 GLY A C 1
ATOM 841 O O . GLY A 1 105 ? -4.947 -6.178 -2.507 1.00 89.00 105 GLY A O 1
ATOM 842 N N . GLY A 1 106 ? -4.970 -5.287 -0.442 1.00 87.56 106 GLY A N 1
ATOM 843 C CA . GLY A 1 106 ? -6.260 -5.846 -0.046 1.00 87.56 106 GLY A CA 1
ATOM 844 C C . GLY A 1 106 ? -6.235 -7.370 -0.065 1.00 87.56 106 GLY A C 1
ATOM 845 O O . GLY A 1 106 ? -5.478 -7.987 0.676 1.00 87.56 106 GLY A O 1
ATOM 846 N N . LEU A 1 107 ? -7.067 -7.957 -0.924 1.00 90.00 107 LEU A N 1
ATOM 847 C CA . LEU A 1 107 ? -7.220 -9.405 -1.085 1.00 90.00 107 LEU A CA 1
ATOM 848 C C . LEU A 1 107 ? -6.445 -9.961 -2.286 1.00 90.00 107 LEU A C 1
ATOM 850 O O . LEU A 1 107 ? -6.689 -11.099 -2.675 1.00 90.00 107 LEU A O 1
ATOM 854 N N . SER A 1 108 ? -5.559 -9.170 -2.902 1.00 93.44 108 SER A N 1
ATOM 855 C CA . SER A 1 108 ? -4.873 -9.558 -4.136 1.00 93.44 108 SER A CA 1
ATOM 856 C C . SER A 1 108 ? -3.434 -9.056 -4.224 1.00 93.44 108 SER A C 1
ATOM 858 O O . SER A 1 108 ? -3.084 -8.000 -3.692 1.00 93.44 108 SER A O 1
ATOM 860 N N . ALA A 1 109 ? -2.600 -9.796 -4.943 1.00 94.88 109 ALA A N 1
ATOM 861 C CA . ALA A 1 109 ? -1.252 -9.377 -5.295 1.00 94.88 109 ALA A CA 1
ATOM 862 C C . ALA A 1 109 ? -0.863 -9.918 -6.674 1.00 94.88 109 ALA A C 1
ATOM 864 O O . ALA A 1 109 ? -1.343 -10.967 -7.101 1.00 94.88 109 ALA A O 1
ATOM 865 N N . LYS A 1 110 ? 0.032 -9.215 -7.367 1.00 96.69 110 LYS A N 1
ATOM 866 C CA . LYS A 1 110 ? 0.623 -9.638 -8.640 1.00 96.69 110 LYS A CA 1
ATOM 867 C C . LYS A 1 110 ? 2.095 -9.249 -8.694 1.00 96.69 110 LYS A C 1
ATOM 869 O O . LYS A 1 110 ? 2.463 -8.157 -8.275 1.00 96.69 110 LYS A O 1
ATOM 874 N N . SER A 1 111 ? 2.915 -10.096 -9.300 1.00 96.81 111 SER A N 1
ATOM 875 C CA . SER A 1 111 ? 4.265 -9.746 -9.743 1.00 96.81 111 SER A CA 1
ATOM 876 C C . SER A 1 111 ? 4.556 -10.361 -11.111 1.00 96.81 111 SER A C 1
ATOM 878 O O . SER A 1 111 ? 4.106 -11.462 -11.427 1.00 96.81 111 SER A O 1
ATOM 880 N N . GLU A 1 112 ? 5.267 -9.627 -11.959 1.00 97.38 112 GLU A N 1
ATOM 881 C CA . GLU A 1 112 ? 5.603 -10.019 -13.325 1.00 97.38 112 GLU A CA 1
ATOM 882 C C . GLU A 1 112 ? 6.960 -9.431 -13.723 1.00 97.38 112 GLU A C 1
ATOM 884 O O . GLU A 1 112 ? 7.273 -8.283 -13.401 1.00 97.38 112 GLU A O 1
ATOM 889 N N . VAL A 1 113 ? 7.767 -10.220 -14.427 1.00 97.25 113 VAL A N 1
ATOM 890 C CA . VAL A 1 113 ? 9.075 -9.827 -14.951 1.00 97.25 113 VAL A CA 1
ATOM 891 C C . VAL A 1 113 ? 9.222 -10.352 -16.374 1.00 97.25 113 VAL A C 1
ATOM 893 O O . VAL A 1 113 ? 8.937 -11.520 -16.643 1.00 97.25 113 VAL A O 1
ATOM 896 N N . LYS A 1 114 ? 9.710 -9.503 -17.277 1.00 96.38 114 LYS A N 1
ATOM 897 C CA . LYS A 1 114 ? 10.145 -9.880 -18.620 1.00 96.38 114 LYS A CA 1
ATOM 898 C C . LYS A 1 114 ? 11.666 -9.843 -18.691 1.00 96.38 114 LYS A C 1
ATOM 900 O O . LYS A 1 114 ? 12.271 -8.787 -18.526 1.00 96.38 114 LYS A O 1
ATOM 905 N N . SER A 1 115 ? 12.262 -11.008 -18.923 1.00 93.75 115 SER A N 1
ATOM 906 C CA . SER A 1 115 ? 13.706 -11.180 -19.086 1.00 93.75 115 SER A CA 1
ATOM 907 C C . SER A 1 115 ? 14.164 -10.796 -20.495 1.00 93.75 115 SER A C 1
ATOM 909 O O . SER A 1 115 ? 13.367 -10.761 -21.434 1.00 93.75 115 SER A O 1
ATOM 911 N N . PHE A 1 116 ? 15.471 -10.563 -20.646 1.00 91.81 116 PHE A N 1
ATOM 912 C CA . PHE A 1 116 ? 16.101 -10.255 -21.934 1.00 91.81 116 PHE A CA 1
ATOM 913 C C . PHE A 1 116 ? 15.859 -11.339 -22.995 1.00 91.81 116 PHE A C 1
ATOM 915 O O . PHE A 1 116 ? 15.640 -11.019 -24.158 1.00 91.81 116 PHE A O 1
ATOM 922 N N . ASP A 1 117 ? 15.770 -12.607 -22.581 1.00 89.19 117 ASP A N 1
ATOM 923 C CA . ASP A 1 117 ? 15.461 -13.752 -23.454 1.00 89.19 117 ASP A CA 1
ATOM 924 C C . ASP A 1 117 ? 14.034 -13.716 -24.049 1.00 89.19 117 ASP A C 1
ATOM 926 O O . ASP A 1 117 ? 13.578 -14.671 -24.676 1.00 89.19 117 ASP A O 1
ATOM 930 N N . GLY A 1 118 ? 13.271 -12.647 -23.796 1.00 90.75 118 GLY A N 1
ATOM 931 C CA . GLY A 1 118 ? 11.889 -12.469 -24.235 1.00 90.75 118 GLY A CA 1
ATOM 932 C C . GLY A 1 118 ? 10.863 -13.204 -23.372 1.00 90.75 118 GLY A C 1
ATOM 933 O O . GLY A 1 118 ? 9.661 -13.000 -23.566 1.00 90.75 118 GLY A O 1
ATOM 934 N N . VAL A 1 119 ? 11.324 -14.004 -22.405 1.00 95.38 119 VAL A N 1
ATOM 935 C CA . VAL A 1 119 ? 10.494 -14.790 -21.488 1.00 95.38 119 VAL A CA 1
ATOM 936 C C . VAL A 1 119 ? 9.834 -13.885 -20.450 1.00 95.38 119 VAL A C 1
ATOM 938 O O . VAL A 1 119 ? 10.519 -13.173 -19.715 1.00 95.38 119 VAL A O 1
ATOM 941 N N . THR A 1 120 ? 8.508 -13.960 -20.341 1.00 96.44 120 THR A N 1
ATOM 942 C CA . THR A 1 120 ? 7.735 -13.277 -19.296 1.00 96.44 120 THR A CA 1
ATOM 943 C C . THR A 1 120 ? 7.304 -14.286 -18.240 1.00 96.44 120 THR A C 1
ATOM 945 O O . THR A 1 120 ? 6.644 -15.277 -18.549 1.00 96.44 120 THR A O 1
ATOM 948 N N . ARG A 1 121 ? 7.660 -14.046 -16.978 1.00 96.19 121 ARG A N 1
ATOM 949 C CA . ARG A 1 121 ? 7.262 -14.878 -15.837 1.00 96.19 121 ARG A CA 1
ATOM 950 C C . ARG A 1 121 ? 6.560 -14.022 -14.813 1.00 96.19 121 ARG A C 1
ATOM 952 O O . ARG A 1 121 ? 6.994 -12.912 -14.520 1.00 96.19 121 ARG A O 1
ATOM 959 N N . GLY A 1 122 ? 5.509 -14.558 -14.227 1.00 96.19 122 GLY A N 1
ATOM 960 C CA . GLY A 1 122 ? 4.822 -13.864 -13.162 1.00 96.19 122 GLY A CA 1
ATOM 961 C C . GLY A 1 122 ? 3.825 -14.746 -12.454 1.00 96.19 122 GLY A C 1
ATOM 962 O O . GLY A 1 122 ? 3.662 -15.930 -12.751 1.00 96.19 122 GLY A O 1
ATOM 963 N N . GLY A 1 123 ? 3.150 -14.144 -11.496 1.00 96.44 123 GLY A N 1
ATOM 964 C CA . GLY A 1 123 ? 2.051 -14.769 -10.803 1.00 96.44 123 GLY A CA 1
ATOM 965 C C . GLY A 1 123 ? 1.136 -13.731 -10.197 1.00 96.44 123 GLY A C 1
ATOM 966 O O . GLY A 1 123 ? 1.513 -12.576 -9.998 1.00 96.44 123 GLY A O 1
ATOM 967 N N . TYR A 1 124 ? -0.090 -14.149 -9.938 1.00 95.75 124 TYR A N 1
ATOM 968 C CA . TYR A 1 124 ? -1.038 -13.377 -9.162 1.00 95.75 124 TYR A CA 1
ATOM 969 C C . TYR A 1 124 ? -1.735 -14.286 -8.162 1.00 95.75 124 TYR A C 1
ATOM 971 O O . TYR A 1 124 ? -1.901 -15.486 -8.390 1.00 95.75 124 TYR A O 1
ATOM 979 N N . SER A 1 125 ? -2.121 -13.702 -7.041 1.00 94.94 125 SER A N 1
ATOM 980 C CA . SER A 1 125 ? -2.897 -14.364 -6.010 1.00 94.94 125 SER A CA 1
ATOM 981 C C . SER A 1 125 ? -4.090 -13.505 -5.627 1.00 94.94 125 SER A C 1
ATOM 983 O O . SER A 1 125 ? -4.021 -12.274 -5.657 1.00 94.94 125 SER A O 1
ATOM 985 N N . TYR A 1 126 ? -5.199 -14.162 -5.307 1.00 93.62 126 TYR A N 1
ATOM 986 C CA . TYR A 1 126 ? -6.410 -13.514 -4.831 1.00 93.62 126 TYR A CA 1
ATOM 987 C C . TYR A 1 126 ? -7.166 -14.416 -3.859 1.00 93.62 126 TYR A C 1
ATOM 989 O O . TYR A 1 126 ? -7.086 -15.638 -3.948 1.00 93.62 126 TYR A O 1
ATOM 997 N N . VAL A 1 127 ? -7.901 -13.813 -2.931 1.00 92.75 127 VAL A N 1
ATOM 998 C CA . VAL A 1 127 ? -8.838 -14.536 -2.063 1.00 92.75 127 VAL A CA 1
ATOM 999 C C . VAL A 1 127 ? -10.183 -14.636 -2.779 1.00 92.75 127 VAL A C 1
ATOM 1001 O O . VAL A 1 127 ? -10.720 -13.620 -3.225 1.00 92.75 127 VAL A O 1
ATOM 1004 N N . ASP A 1 128 ? -10.704 -15.850 -2.939 1.00 89.44 128 ASP A N 1
ATOM 1005 C CA . ASP A 1 128 ? -11.997 -16.086 -3.584 1.00 89.44 128 ASP A CA 1
ATOM 1006 C C . ASP A 1 128 ? -13.195 -15.857 -2.638 1.00 89.44 128 ASP A C 1
ATOM 1008 O O . ASP A 1 128 ? -13.045 -15.487 -1.473 1.00 89.44 128 ASP A O 1
ATOM 1012 N N . ALA A 1 129 ? -14.416 -16.062 -3.144 1.00 89.38 129 ALA A N 1
ATOM 1013 C CA . ALA A 1 129 ? -15.644 -15.875 -2.367 1.00 89.38 129 ALA A CA 1
ATOM 1014 C C . ALA A 1 129 ? -15.794 -16.863 -1.192 1.00 89.38 129 ALA A C 1
ATOM 1016 O O . ALA A 1 129 ? -16.558 -16.589 -0.268 1.00 89.38 129 ALA A O 1
ATOM 1017 N N . ASN A 1 130 ? -15.070 -17.984 -1.218 1.00 90.44 130 ASN A N 1
ATOM 1018 C CA . ASN A 1 130 ? -15.044 -18.976 -0.146 1.00 90.44 130 ASN A CA 1
ATOM 1019 C C . ASN A 1 130 ? -13.955 -18.664 0.897 1.00 90.44 130 ASN A C 1
ATOM 1021 O O . ASN A 1 130 ? -13.850 -19.364 1.902 1.00 90.44 130 ASN A O 1
ATOM 1025 N N . GLY A 1 131 ? -13.160 -17.610 0.683 1.00 89.19 131 GLY A N 1
ATOM 1026 C CA . GLY A 1 131 ? -12.044 -17.240 1.546 1.00 89.19 131 GLY A CA 1
ATOM 1027 C C . GLY A 1 131 ? -10.757 -18.016 1.259 1.00 89.19 131 GLY A C 1
ATOM 1028 O O . GLY A 1 131 ? -9.809 -17.913 2.037 1.00 89.19 131 GLY A O 1
ATOM 1029 N N . GLU A 1 132 ? -10.692 -18.779 0.165 1.00 90.94 132 GLU A N 1
ATOM 1030 C CA . GLU A 1 132 ? -9.506 -19.550 -0.198 1.00 90.94 132 GLU A CA 1
ATOM 1031 C C . GLU A 1 132 ? -8.542 -18.713 -1.046 1.00 90.94 132 GLU A C 1
ATOM 1033 O O . GLU A 1 132 ? -8.941 -17.964 -1.943 1.00 90.94 132 GLU A O 1
ATOM 1038 N N . LEU A 1 133 ? -7.242 -18.834 -0.757 1.00 91.25 133 LEU A N 1
ATOM 1039 C CA . LEU A 1 133 ? -6.196 -18.161 -1.519 1.00 91.25 133 LEU A CA 1
ATOM 1040 C C . LEU A 1 133 ? -5.945 -18.908 -2.830 1.00 91.25 133 LEU A C 1
ATOM 1042 O O . LEU A 1 133 ? -5.243 -19.920 -2.867 1.00 91.25 133 LEU A O 1
ATOM 1046 N N . GLN A 1 134 ? -6.448 -18.348 -3.920 1.00 94.75 134 GLN A N 1
ATOM 1047 C CA . GLN A 1 134 ? -6.175 -18.822 -5.263 1.00 94.75 134 GLN A CA 1
ATOM 1048 C C . GLN A 1 134 ? -4.878 -18.191 -5.762 1.00 94.75 134 GLN A C 1
ATOM 1050 O O . GLN A 1 134 ? -4.733 -16.973 -5.824 1.00 94.75 134 GLN A O 1
ATOM 1055 N N . THR A 1 135 ? -3.913 -19.034 -6.109 1.00 94.31 135 THR A N 1
ATOM 1056 C CA . THR A 1 135 ? -2.622 -18.629 -6.680 1.00 94.31 135 THR A CA 1
ATOM 1057 C C . THR A 1 135 ? -2.488 -19.143 -8.104 1.00 94.31 135 THR A C 1
ATOM 1059 O O . THR A 1 135 ? -2.824 -20.297 -8.387 1.00 94.31 135 THR A O 1
ATOM 1062 N N . VAL A 1 136 ? -1.972 -18.281 -8.979 1.00 95.69 136 VAL A N 1
ATOM 1063 C CA . VAL A 1 136 ? -1.700 -18.542 -10.390 1.00 95.69 136 VAL A CA 1
ATOM 1064 C C . VAL A 1 136 ? -0.259 -18.129 -10.676 1.00 95.69 136 VAL A C 1
ATOM 1066 O O . VAL A 1 136 ? 0.117 -16.984 -10.443 1.00 95.69 136 VAL A O 1
ATOM 1069 N N . SER A 1 137 ? 0.545 -19.041 -11.210 1.00 94.94 137 SER A N 1
ATOM 1070 C CA . SER A 1 137 ? 1.877 -18.773 -11.751 1.00 94.94 137 SER A CA 1
ATOM 1071 C C . SER A 1 137 ? 1.872 -19.058 -13.246 1.00 94.94 137 SER A C 1
ATOM 1073 O O . SER A 1 137 ? 1.313 -20.059 -13.688 1.00 94.94 137 SER A O 1
ATOM 1075 N N . TYR A 1 138 ? 2.477 -18.180 -14.037 1.00 95.62 138 TYR A N 1
ATOM 1076 C CA . TYR A 1 138 ? 2.556 -18.332 -15.482 1.00 95.62 138 TYR A CA 1
ATOM 1077 C C . TYR A 1 138 ? 3.960 -18.047 -16.003 1.00 95.62 138 TYR A C 1
ATOM 1079 O O . TYR A 1 138 ? 4.747 -17.292 -15.429 1.00 95.62 138 TYR A O 1
ATOM 1087 N N . THR A 1 139 ? 4.275 -18.683 -17.124 1.00 95.69 139 THR A N 1
ATOM 1088 C CA . THR A 1 139 ? 5.500 -18.476 -17.890 1.00 95.69 139 THR A CA 1
ATOM 1089 C C . THR A 1 139 ? 5.133 -18.435 -19.363 1.00 95.69 139 THR A C 1
ATOM 1091 O O . THR A 1 139 ? 4.523 -19.371 -19.875 1.00 95.69 139 THR A O 1
ATOM 1094 N N . ALA A 1 140 ? 5.499 -17.348 -20.029 1.00 95.25 140 ALA A N 1
ATOM 1095 C CA . ALA A 1 140 ? 5.378 -17.168 -21.464 1.00 95.25 140 ALA A CA 1
ATOM 1096 C C . ALA A 1 140 ? 6.781 -17.175 -22.069 1.00 95.25 140 ALA A C 1
ATOM 1098 O O . ALA A 1 140 ? 7.582 -16.289 -21.772 1.00 95.25 140 ALA A O 1
ATOM 1099 N N . ASP A 1 141 ? 7.082 -18.160 -22.904 1.00 93.69 141 ASP A N 1
ATOM 1100 C CA . ASP A 1 141 ? 8.336 -18.230 -23.649 1.00 93.69 141 ASP A CA 1
ATOM 1101 C C . ASP A 1 141 ? 8.090 -18.564 -25.124 1.00 93.69 141 ASP A C 1
ATOM 1103 O O . ASP A 1 141 ? 7.016 -19.027 -25.504 1.00 93.69 141 ASP A O 1
ATOM 1107 N N . ALA A 1 142 ? 9.081 -18.294 -25.974 1.00 89.75 142 ALA A N 1
ATOM 1108 C CA . ALA A 1 142 ? 8.948 -18.481 -27.417 1.00 89.75 142 ALA A CA 1
ATOM 1109 C C . ALA A 1 142 ? 8.939 -19.962 -27.851 1.00 89.75 142 ALA A C 1
ATOM 1111 O O . ALA A 1 142 ? 8.432 -20.275 -28.922 1.00 89.75 142 ALA A O 1
ATOM 1112 N N . LEU A 1 143 ? 9.500 -20.867 -27.039 1.00 90.88 143 LEU A N 1
ATOM 1113 C CA . LEU A 1 143 ? 9.694 -22.285 -27.379 1.00 90.88 143 LEU A CA 1
ATOM 1114 C C . LEU A 1 143 ? 8.484 -23.156 -27.015 1.00 90.88 143 LEU A C 1
ATOM 1116 O O . LEU A 1 143 ? 8.090 -24.036 -27.770 1.00 90.88 143 LEU A O 1
ATOM 1120 N N . ASN A 1 144 ? 7.911 -22.920 -25.842 1.00 89.75 144 ASN A N 1
ATOM 1121 C CA . ASN A 1 144 ? 6.860 -23.708 -25.205 1.00 89.75 144 ASN A CA 1
ATOM 1122 C C . ASN A 1 144 ? 5.549 -22.918 -25.073 1.00 89.75 144 ASN A C 1
ATOM 1124 O O . ASN A 1 144 ? 4.578 -23.434 -24.516 1.00 89.75 144 ASN A O 1
ATOM 1128 N N . GLY A 1 145 ? 5.518 -21.669 -25.546 1.00 91.62 145 GLY A N 1
ATOM 1129 C CA . GLY A 1 145 ? 4.344 -20.809 -25.502 1.00 91.62 145 GLY A CA 1
ATOM 1130 C C . GLY A 1 145 ? 3.974 -20.370 -24.085 1.00 91.62 145 GLY A C 1
ATOM 1131 O O . GLY A 1 145 ? 4.830 -20.119 -23.234 1.00 91.62 145 GLY A O 1
ATOM 1132 N N . PHE A 1 146 ? 2.670 -20.235 -23.845 1.00 93.69 146 PHE A N 1
ATOM 1133 C CA . PHE A 1 146 ? 2.116 -19.799 -22.567 1.00 93.69 146 PHE A CA 1
ATOM 1134 C C . PHE A 1 146 ? 1.742 -20.998 -21.696 1.00 93.69 146 PHE A C 1
ATOM 1136 O O . PHE A 1 146 ? 0.933 -21.838 -22.087 1.00 93.69 146 PHE A O 1
ATOM 1143 N N . ARG A 1 147 ? 2.316 -21.059 -20.495 1.00 93.50 147 ARG A N 1
ATOM 1144 C CA . ARG A 1 147 ? 2.093 -22.124 -19.514 1.00 93.50 147 ARG A CA 1
ATOM 1145 C C . ARG A 1 147 ? 1.605 -21.524 -18.209 1.00 93.50 147 ARG A C 1
ATOM 1147 O O . ARG A 1 147 ? 2.149 -20.517 -17.759 1.00 93.50 147 ARG A O 1
ATOM 1154 N N . VAL A 1 148 ? 0.608 -22.160 -17.598 1.00 92.44 148 VAL A N 1
ATOM 1155 C CA . VAL A 1 148 ? -0.020 -21.705 -16.353 1.00 92.44 148 VAL A CA 1
ATOM 1156 C C . VAL A 1 148 ? -0.129 -22.863 -15.375 1.00 92.44 148 VAL A C 1
ATOM 1158 O O . VAL A 1 148 ? -0.598 -23.940 -15.730 1.00 92.44 148 VAL A O 1
ATOM 1161 N N . ALA A 1 149 ? 0.264 -22.612 -14.134 1.00 90.62 149 ALA A N 1
ATOM 1162 C CA . ALA A 1 149 ? -0.017 -23.450 -12.985 1.00 90.62 149 ALA A CA 1
ATOM 1163 C C . ALA A 1 149 ? -0.905 -22.650 -12.030 1.00 90.62 149 ALA A C 1
ATOM 1165 O O . ALA A 1 149 ? -0.477 -21.626 -11.497 1.00 90.62 149 ALA A O 1
ATOM 1166 N N . ALA A 1 150 ? -2.142 -23.095 -11.825 1.00 91.00 150 ALA A N 1
ATOM 1167 C CA . ALA A 1 150 ? -3.043 -22.479 -10.864 1.00 91.00 150 ALA A CA 1
ATOM 1168 C C . ALA A 1 150 ? -3.732 -23.517 -9.986 1.00 91.00 150 ALA A C 1
ATOM 1170 O O . ALA A 1 150 ? -3.869 -24.686 -10.341 1.00 91.00 150 ALA A O 1
ATOM 1171 N N . THR A 1 151 ? -4.161 -23.045 -8.827 1.00 86.56 151 THR A N 1
ATOM 1172 C CA . THR A 1 151 ? -4.845 -23.819 -7.779 1.00 86.56 151 THR A CA 1
ATOM 1173 C C . THR A 1 151 ? -6.258 -24.252 -8.180 1.00 86.56 151 THR A C 1
ATOM 1175 O O . THR A 1 151 ? -6.727 -25.287 -7.720 1.00 86.56 151 THR A O 1
ATOM 1178 N N . ASN A 1 152 ? -6.890 -23.536 -9.111 1.00 82.69 152 ASN A N 1
ATOM 1179 C CA . ASN A 1 152 ? -8.252 -23.782 -9.587 1.00 82.69 152 ASN A CA 1
ATOM 1180 C C . ASN A 1 152 ? -8.333 -24.279 -11.044 1.00 82.69 152 ASN A C 1
ATOM 1182 O O . ASN A 1 152 ? -9.364 -24.104 -11.697 1.00 82.69 152 ASN A O 1
ATOM 1186 N N . LEU A 1 153 ? -7.266 -24.881 -11.582 1.00 83.81 153 LEU A N 1
ATOM 1187 C CA . LEU A 1 153 ? -7.333 -25.459 -12.926 1.00 83.81 153 LEU A CA 1
ATOM 1188 C C . LEU A 1 153 ? -8.190 -26.734 -12.937 1.00 83.81 153 LEU A C 1
ATOM 1190 O O . LEU A 1 153 ? -8.105 -27.535 -12.002 1.00 83.81 153 LEU A O 1
ATOM 1194 N N . PRO A 1 154 ? -8.969 -26.975 -14.010 1.00 76.12 154 PRO A N 1
ATOM 1195 C CA . PRO A 1 154 ? -9.645 -28.248 -14.194 1.00 76.12 154 PRO A CA 1
ATOM 1196 C C . PRO A 1 154 ? -8.586 -29.348 -14.260 1.00 76.12 154 PRO A C 1
ATOM 1198 O O . PRO A 1 154 ? -7.766 -29.398 -15.179 1.00 76.12 154 PRO A O 1
ATOM 1201 N N . LYS A 1 155 ? -8.577 -30.225 -13.255 1.00 71.62 155 LYS A N 1
ATOM 1202 C CA . LYS A 1 155 ? -7.692 -31.384 -13.249 1.00 71.62 155 LYS A CA 1
ATOM 1203 C C . LYS A 1 155 ? -8.164 -32.305 -14.368 1.00 71.62 155 LYS A C 1
ATOM 1205 O O . LYS A 1 155 ? -9.287 -32.807 -14.315 1.00 71.62 155 LYS A O 1
ATOM 1210 N N . ALA A 1 156 ? -7.330 -32.496 -15.390 1.00 64.81 156 ALA A N 1
ATOM 1211 C CA . ALA A 1 156 ? -7.589 -33.527 -16.384 1.00 64.81 156 ALA A CA 1
ATOM 1212 C C . ALA A 1 156 ? -7.817 -34.863 -15.647 1.00 64.81 156 ALA A C 1
ATOM 1214 O O . ALA A 1 156 ? -7.135 -35.113 -14.642 1.00 64.81 156 ALA A O 1
ATOM 1215 N N . PRO A 1 157 ? -8.770 -35.703 -16.092 1.00 63.19 157 PRO A N 1
ATOM 1216 C CA . PRO A 1 157 ? -8.897 -37.058 -15.574 1.00 63.19 157 PRO A CA 1
ATOM 1217 C C . PRO A 1 157 ? -7.517 -37.716 -15.584 1.00 63.19 157 PRO A C 1
ATOM 1219 O O . PRO A 1 157 ? -6.768 -37.548 -16.549 1.00 63.19 157 PRO A O 1
ATOM 1222 N N . ALA A 1 158 ? -7.158 -38.396 -14.492 1.00 61.22 158 ALA A N 1
ATOM 1223 C CA . ALA A 1 158 ? -5.888 -39.105 -14.411 1.00 61.22 158 ALA A CA 1
ATOM 1224 C C . ALA A 1 158 ? -5.714 -39.973 -15.672 1.00 61.22 158 ALA A C 1
ATOM 1226 O O . ALA A 1 158 ? -6.691 -40.609 -16.082 1.00 61.22 158 ALA A O 1
ATOM 1227 N N . PRO A 1 159 ? -4.524 -39.995 -16.300 1.00 56.56 159 PRO A N 1
ATOM 1228 C CA . PRO A 1 159 ? -4.278 -40.889 -17.417 1.00 56.56 159 PRO A CA 1
ATOM 1229 C C . PRO A 1 159 ? -4.637 -42.312 -16.991 1.00 56.56 159 PRO A C 1
ATOM 1231 O O . PRO A 1 159 ? -4.120 -42.817 -15.992 1.00 56.56 159 PRO A O 1
ATOM 1234 N N . ILE A 1 160 ? -5.533 -42.957 -17.735 1.00 55.69 160 ILE A N 1
ATOM 1235 C CA . ILE A 1 160 ? -5.784 -44.396 -17.636 1.00 55.69 160 ILE A CA 1
ATOM 1236 C C . ILE A 1 160 ? -4.571 -45.087 -18.283 1.00 55.69 160 ILE A C 1
ATOM 1238 O O . ILE A 1 160 ? -4.661 -45.657 -19.363 1.00 55.69 160 ILE A O 1
ATOM 1242 N N . GLU A 1 161 ? -3.389 -44.952 -17.682 1.00 57.78 161 GLU A N 1
ATOM 1243 C CA . GLU A 1 161 ? -2.108 -45.361 -18.280 1.00 57.78 161 GLU A CA 1
ATOM 1244 C C . GLU A 1 161 ? -1.514 -46.607 -17.609 1.00 57.78 161 GLU A C 1
ATOM 1246 O O . GLU A 1 161 ? -0.305 -46.804 -17.560 1.00 57.78 161 GLU A O 1
ATOM 1251 N N . ALA A 1 162 ? -2.377 -47.491 -17.106 1.00 54.47 162 ALA A N 1
ATOM 1252 C CA . ALA A 1 162 ? -1.967 -48.821 -16.647 1.00 54.47 162 ALA A CA 1
ATOM 1253 C C . ALA A 1 162 ? -2.709 -49.971 -17.349 1.00 54.47 162 ALA A C 1
ATOM 1255 O O . ALA A 1 162 ? -2.211 -51.093 -17.373 1.00 54.47 162 ALA A O 1
ATOM 1256 N N . GLU A 1 163 ? -3.868 -49.724 -17.963 1.00 53.66 163 GLU A N 1
ATOM 1257 C CA . GLU A 1 163 ? -4.724 -50.815 -18.456 1.00 53.66 163 GLU A CA 1
ATOM 1258 C C . GLU A 1 163 ? -4.529 -51.110 -19.952 1.00 53.66 163 GLU A C 1
ATOM 1260 O O . GLU A 1 163 ? -4.661 -52.256 -20.384 1.00 53.66 163 GLU A O 1
ATOM 1265 N N . HIS A 1 164 ? -4.133 -50.114 -20.752 1.00 52.12 164 HIS A N 1
ATOM 1266 C CA . HIS A 1 164 ? -3.951 -50.297 -22.197 1.00 52.12 164 HIS A CA 1
ATOM 1267 C C . HIS A 1 164 ? -2.661 -51.042 -22.568 1.00 52.12 164 HIS A C 1
ATOM 1269 O O . HIS A 1 164 ? -2.660 -51.803 -23.533 1.00 52.12 164 HIS A O 1
ATOM 1275 N N . LEU A 1 165 ? -1.579 -50.896 -21.796 1.00 55.66 165 LEU A N 1
ATOM 1276 C CA . LEU A 1 165 ? -0.322 -51.603 -22.081 1.00 55.66 165 LEU A CA 1
ATOM 1277 C C . LEU A 1 165 ? -0.454 -53.114 -21.830 1.00 55.66 165 LEU A C 1
ATOM 1279 O O . LEU A 1 165 ? -0.005 -53.917 -22.644 1.00 55.66 165 LEU A O 1
ATOM 1283 N N . VAL A 1 166 ? -1.176 -53.506 -20.774 1.00 57.75 166 VAL A N 1
ATOM 1284 C CA . VAL A 1 166 ? -1.431 -54.921 -20.454 1.00 57.75 166 VAL A CA 1
ATOM 1285 C C . VAL A 1 166 ? -2.411 -55.555 -21.451 1.00 57.75 166 VAL A C 1
ATOM 1287 O O . VAL A 1 166 ? -2.264 -56.724 -21.813 1.00 57.75 166 VAL A O 1
ATOM 1290 N N . ALA A 1 167 ? -3.393 -54.795 -21.948 1.00 57.19 167 ALA A N 1
ATOM 1291 C CA . ALA A 1 167 ? -4.324 -55.276 -22.969 1.00 57.19 167 ALA A CA 1
ATOM 1292 C C . ALA A 1 167 ? -3.640 -55.512 -24.328 1.00 57.19 167 ALA A C 1
ATOM 1294 O O . ALA A 1 167 ? -3.943 -56.500 -24.997 1.00 57.19 167 ALA A O 1
ATOM 1295 N N . VAL A 1 168 ? -2.685 -54.657 -24.712 1.00 59.06 168 VAL A N 1
ATOM 1296 C CA . VAL A 1 168 ? -1.904 -54.826 -25.949 1.00 59.06 168 VAL A CA 1
ATOM 1297 C C . VAL A 1 168 ? -0.945 -56.012 -25.843 1.00 59.06 168 VAL A C 1
ATOM 1299 O O . VAL A 1 168 ? -0.857 -56.796 -26.784 1.00 59.06 168 VAL A O 1
ATOM 1302 N N . GLU A 1 169 ? -0.292 -56.220 -24.698 1.00 58.53 169 GLU A N 1
ATOM 1303 C CA . GLU A 1 169 ? 0.594 -57.375 -24.497 1.00 58.53 169 GLU A CA 1
ATOM 1304 C C . GLU A 1 169 ? -0.184 -58.703 -24.499 1.00 58.53 169 GLU A C 1
ATOM 1306 O O . GLU A 1 169 ? 0.216 -59.672 -25.149 1.00 58.53 169 GLU A O 1
ATOM 1311 N N . LYS A 1 170 ? -1.365 -58.734 -23.868 1.00 54.25 170 LYS A N 1
ATOM 1312 C CA . LYS A 1 170 ? -2.247 -59.911 -23.879 1.00 54.25 170 LYS A CA 1
ATOM 1313 C C . LYS A 1 170 ? -2.837 -60.196 -25.266 1.00 54.25 170 LYS A C 1
ATOM 1315 O O . LYS A 1 170 ? -3.008 -61.362 -25.622 1.00 54.25 170 LYS A O 1
ATOM 1320 N N . ALA A 1 171 ? -3.117 -59.163 -26.062 1.00 55.38 171 ALA A N 1
ATOM 1321 C CA . ALA A 1 171 ? -3.560 -59.313 -27.448 1.00 55.38 171 ALA A CA 1
ATOM 1322 C C . ALA A 1 171 ? -2.419 -59.761 -28.382 1.00 55.38 171 ALA A C 1
ATOM 1324 O O . ALA A 1 171 ? -2.640 -60.600 -29.254 1.00 55.38 171 ALA A O 1
ATOM 1325 N N . ALA A 1 172 ? -1.191 -59.281 -28.165 1.00 53.59 172 ALA A N 1
ATOM 1326 C CA . ALA A 1 172 ? -0.011 -59.703 -28.919 1.00 53.59 172 ALA A CA 1
ATOM 1327 C C . ALA A 1 172 ? 0.370 -61.168 -28.630 1.00 53.59 172 ALA A C 1
ATOM 1329 O O . ALA A 1 172 ? 0.687 -61.915 -29.554 1.00 53.59 172 ALA A O 1
ATOM 1330 N N . ALA A 1 173 ? 0.249 -61.616 -27.376 1.00 54.25 173 ALA A N 1
ATOM 1331 C CA . ALA A 1 173 ? 0.472 -63.015 -27.007 1.00 54.25 173 ALA A CA 1
ATOM 1332 C C . ALA A 1 173 ? -0.593 -63.968 -27.589 1.00 54.25 173 ALA A C 1
ATOM 1334 O O . ALA A 1 173 ? -0.282 -65.112 -27.914 1.00 54.25 173 ALA A O 1
ATOM 1335 N N . ALA A 1 174 ? -1.835 -63.503 -27.769 1.00 51.81 174 ALA A N 1
ATOM 1336 C CA . ALA A 1 174 ? -2.901 -64.283 -28.403 1.00 51.81 174 ALA A CA 1
ATOM 1337 C C . ALA A 1 174 ? -2.774 -64.338 -29.940 1.00 51.81 174 ALA A C 1
ATOM 1339 O O . ALA A 1 174 ? -3.132 -65.347 -30.546 1.00 51.81 174 ALA A O 1
ATOM 1340 N N . ALA A 1 175 ? -2.226 -63.294 -30.572 1.00 52.78 175 ALA A N 1
ATOM 1341 C CA . ALA A 1 175 ? -1.985 -63.254 -32.016 1.00 52.78 175 ALA A CA 1
ATOM 1342 C C . ALA A 1 175 ? -0.786 -64.116 -32.463 1.00 52.78 175 ALA A C 1
ATOM 1344 O O . ALA A 1 175 ? -0.743 -64.554 -33.608 1.00 52.78 175 ALA A O 1
ATOM 1345 N N . ALA A 1 176 ? 0.156 -64.415 -31.562 1.00 51.16 176 ALA A N 1
ATOM 1346 C CA . ALA A 1 176 ? 1.304 -65.282 -31.841 1.00 51.16 176 ALA A CA 1
ATOM 1347 C C . ALA A 1 176 ? 0.984 -66.796 -31.809 1.00 51.16 176 ALA A C 1
ATOM 1349 O O . ALA A 1 176 ? 1.858 -67.606 -32.105 1.00 51.16 176 ALA A O 1
ATOM 1350 N N . ALA A 1 177 ? -0.245 -67.193 -31.447 1.00 54.38 177 ALA A N 1
ATOM 1351 C CA . ALA A 1 177 ? -0.635 -68.594 -31.243 1.00 54.38 177 ALA A CA 1
ATOM 1352 C C . ALA A 1 177 ? -1.602 -69.163 -32.306 1.00 54.38 177 ALA A C 1
ATOM 1354 O O . ALA A 1 177 ? -2.143 -70.253 -32.115 1.00 54.38 177 ALA A O 1
ATOM 1355 N N . ALA A 1 178 ? -1.842 -68.459 -33.417 1.00 44.84 178 ALA A N 1
ATOM 1356 C CA . ALA A 1 178 ? -2.726 -68.935 -34.485 1.00 44.84 178 ALA A CA 1
ATOM 1357 C C . ALA A 1 178 ? -1.932 -69.631 -35.618 1.00 44.84 178 ALA A C 1
ATOM 1359 O O . ALA A 1 178 ? -0.914 -69.091 -36.051 1.00 44.84 178 ALA A O 1
ATOM 1360 N N . PRO A 1 179 ? -2.366 -70.814 -36.102 1.00 43.19 179 PRO A N 1
ATOM 1361 C CA . PRO A 1 179 ? -1.652 -71.575 -37.127 1.00 43.19 179 PRO A CA 1
ATOM 1362 C C . PRO A 1 179 ? -1.747 -70.931 -38.522 1.00 43.19 179 PRO A C 1
ATOM 1364 O O . PRO A 1 179 ? -2.777 -70.377 -38.902 1.00 43.19 179 PRO A O 1
ATOM 1367 N N . GLU A 1 180 ? -0.650 -71.045 -39.271 1.00 47.47 180 GLU A N 1
ATOM 1368 C CA . GLU A 1 180 ? -0.465 -70.644 -40.673 1.00 47.47 180 GLU A CA 1
ATOM 1369 C C . GLU A 1 180 ? -1.377 -71.396 -41.676 1.00 47.47 180 GLU A C 1
ATOM 1371 O O . GLU A 1 180 ? -1.845 -72.498 -41.379 1.00 47.47 180 GLU A O 1
ATOM 1376 N N . VAL A 1 181 ? -1.454 -70.837 -42.908 1.00 42.81 181 VAL A N 1
ATOM 1377 C CA . VAL A 1 181 ? -1.813 -71.438 -44.234 1.00 42.81 181 VAL A CA 1
ATOM 1378 C C . VAL A 1 181 ? -3.242 -71.122 -44.774 1.00 42.81 181 VAL A C 1
ATOM 1380 O O . VAL A 1 181 ? -4.204 -71.310 -44.032 1.00 42.81 181 VAL A O 1
ATOM 1383 N N . PRO A 1 182 ? -3.477 -70.819 -46.088 1.00 46.44 182 PRO A N 1
ATOM 1384 C CA . PRO A 1 182 ? -2.746 -70.023 -47.106 1.00 46.44 182 PRO A CA 1
ATOM 1385 C C . PRO A 1 182 ? -3.657 -69.024 -47.913 1.00 46.44 182 PRO A C 1
ATOM 1387 O O . PRO A 1 182 ? -4.876 -69.008 -47.773 1.00 46.44 182 PRO A O 1
ATOM 1390 N N . GLU A 1 183 ? -3.062 -68.197 -48.790 1.00 45.28 183 GLU A N 1
ATOM 1391 C CA . GLU A 1 183 ? -3.699 -67.216 -49.719 1.00 45.28 183 GLU A CA 1
ATOM 1392 C C . GLU A 1 183 ? -4.448 -67.861 -50.930 1.00 45.28 183 GLU A C 1
ATOM 1394 O O . GLU A 1 183 ? -4.424 -69.092 -51.028 1.00 45.28 183 GLU A O 1
ATOM 1399 N N . PRO A 1 184 ? -4.966 -67.137 -51.970 1.00 59.31 184 PRO A N 1
ATOM 1400 C CA . PRO A 1 184 ? -5.378 -65.715 -52.157 1.00 59.31 184 PRO A CA 1
ATOM 1401 C C . PRO A 1 184 ? -6.758 -65.565 -52.873 1.00 59.31 184 PRO A C 1
ATOM 1403 O O . PRO A 1 184 ? -7.182 -66.500 -53.530 1.00 59.31 184 PRO A O 1
ATOM 1406 N N . LEU A 1 185 ? -7.409 -64.383 -52.912 1.00 40.22 185 LEU A N 1
ATOM 1407 C CA . LEU A 1 185 ? -8.208 -63.947 -54.090 1.00 40.22 185 LEU A CA 1
ATOM 1408 C C . LEU A 1 185 ? -8.411 -62.415 -54.143 1.00 40.22 185 LEU A C 1
ATOM 1410 O O . LEU A 1 185 ? -8.788 -61.761 -53.175 1.00 40.22 185 LEU A O 1
ATOM 1414 N N . ILE A 1 186 ? -8.152 -61.877 -55.334 1.00 39.50 186 ILE A N 1
ATOM 1415 C CA . ILE A 1 186 ? -8.179 -60.474 -55.770 1.00 39.50 186 ILE A CA 1
ATOM 1416 C C . ILE A 1 186 ? -9.608 -59.904 -55.720 1.00 39.50 186 ILE A C 1
ATOM 1418 O O . ILE A 1 186 ? -10.515 -60.476 -56.324 1.00 39.50 186 ILE A O 1
ATOM 1422 N N . VAL A 1 187 ? -9.813 -58.746 -55.076 1.00 44.59 187 VAL A N 1
ATOM 1423 C CA . VAL A 1 187 ? -11.094 -58.015 -55.125 1.00 44.59 187 VAL A CA 1
ATOM 1424 C C . VAL A 1 187 ? -11.061 -56.949 -56.220 1.00 44.59 187 VAL A C 1
ATOM 1426 O O . VAL A 1 187 ? -10.338 -55.958 -56.150 1.00 44.59 187 VAL A O 1
ATOM 1429 N N . SER A 1 188 ? -11.887 -57.209 -57.233 1.00 47.53 188 SER A N 1
ATOM 1430 C CA . SER A 1 188 ? -12.294 -56.327 -58.324 1.00 47.53 188 SER A CA 1
ATOM 1431 C C . SER A 1 188 ? -12.921 -55.026 -57.810 1.00 47.53 188 SER A C 1
ATOM 1433 O O . SER A 1 188 ? -13.756 -55.035 -56.908 1.00 47.53 188 SER A O 1
ATOM 1435 N N . SER A 1 189 ? -12.558 -53.909 -58.434 1.00 49.62 189 SER A N 1
ATOM 1436 C CA . SER A 1 189 ? -13.127 -52.576 -58.221 1.00 49.62 189 SER A CA 1
ATOM 1437 C C . SER A 1 189 ? -14.581 -52.481 -58.703 1.00 49.62 189 SER A C 1
ATOM 1439 O O . SER A 1 189 ? -14.900 -53.053 -59.738 1.00 49.62 189 SER A O 1
ATOM 1441 N N . TYR A 1 190 ? -15.438 -51.708 -58.013 1.00 39.81 190 TYR A N 1
ATOM 1442 C CA . TYR A 1 190 ? -16.574 -51.005 -58.633 1.00 39.81 190 TYR A CA 1
ATOM 1443 C C . TYR A 1 190 ? -16.985 -49.731 -57.866 1.00 39.81 190 TYR A C 1
ATOM 1445 O O . TYR A 1 190 ? -16.774 -49.588 -56.666 1.00 39.81 190 TYR A O 1
ATOM 1453 N N . SER A 1 191 ? -17.517 -48.807 -58.665 1.00 46.06 191 SER A N 1
ATOM 1454 C CA . SER A 1 191 ? -17.742 -47.361 -58.522 1.00 46.06 191 SER A CA 1
ATOM 1455 C C . SER A 1 191 ? -18.833 -46.923 -57.523 1.00 46.06 191 SER A C 1
ATOM 1457 O O . SER A 1 191 ? -19.853 -47.593 -57.385 1.00 46.06 191 SER A O 1
ATOM 1459 N N . LEU A 1 192 ? -18.657 -45.742 -56.906 1.00 47.56 192 LEU A N 1
ATOM 1460 C CA . LEU A 1 192 ? -19.704 -45.001 -56.180 1.00 47.56 192 LEU A CA 1
ATOM 1461 C C . LEU A 1 192 ? -20.310 -43.897 -57.080 1.00 47.56 192 LEU A C 1
ATOM 1463 O O . LEU A 1 192 ? -19.541 -43.157 -57.702 1.00 47.56 192 LEU A O 1
ATOM 1467 N N . PRO A 1 193 ? -21.651 -43.747 -57.153 1.00 47.47 193 PRO A N 1
ATOM 1468 C CA . PRO A 1 193 ? -22.307 -42.733 -57.975 1.00 47.47 193 PRO A CA 1
ATOM 1469 C C . PRO A 1 193 ? -22.415 -41.358 -57.291 1.00 47.47 193 PRO A C 1
ATOM 1471 O O . PRO A 1 193 ? -22.266 -41.206 -56.081 1.00 47.47 193 PRO A O 1
ATOM 1474 N N . ALA A 1 194 ? -22.659 -40.362 -58.142 1.00 49.59 194 ALA A N 1
ATOM 1475 C CA . ALA A 1 194 ? -22.420 -38.937 -57.960 1.00 49.59 194 ALA A CA 1
ATOM 1476 C C . ALA A 1 19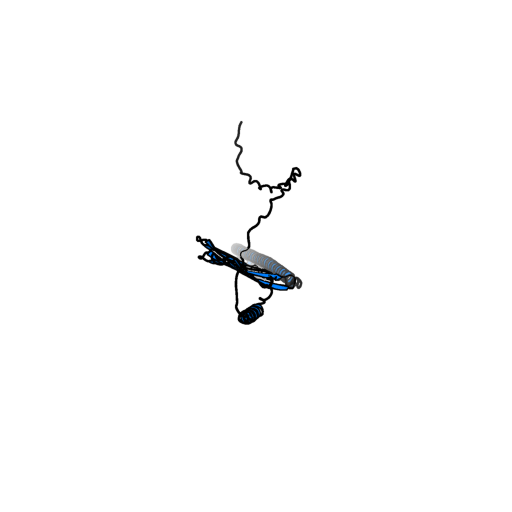4 ? -23.343 -38.176 -56.984 1.00 49.59 194 ALA A C 1
ATOM 1478 O O . ALA A 1 194 ? -24.474 -38.553 -56.692 1.00 49.59 194 ALA A O 1
ATOM 1479 N N . HIS A 1 195 ? -22.796 -37.031 -56.570 1.00 41.50 195 HIS A N 1
ATOM 1480 C CA . HIS A 1 195 ? -23.350 -35.925 -55.795 1.00 41.50 195 HIS A CA 1
ATOM 1481 C C . HIS A 1 195 ? -24.795 -35.521 -56.137 1.00 41.50 195 HIS A C 1
ATOM 1483 O O . HIS A 1 195 ? -25.140 -35.355 -57.306 1.00 41.50 195 HIS A O 1
ATOM 1489 N N . TYR A 1 196 ? -25.578 -35.195 -55.100 1.00 40.06 196 TYR A N 1
ATOM 1490 C CA . TYR A 1 196 ? -26.767 -34.350 -55.226 1.00 40.06 196 TYR A CA 1
ATOM 1491 C C . TYR A 1 196 ? -26.543 -33.026 -54.490 1.00 40.06 196 TYR A C 1
ATOM 1493 O O . TYR A 1 196 ? -26.227 -32.996 -53.300 1.00 40.06 196 TYR A O 1
ATOM 1501 N N . ALA A 1 197 ? -26.669 -31.933 -55.235 1.00 40.06 197 ALA A N 1
ATOM 1502 C CA . ALA A 1 197 ? -26.614 -30.566 -54.744 1.00 40.06 197 ALA A CA 1
ATOM 1503 C C . ALA A 1 197 ? -27.946 -30.174 -54.083 1.00 40.06 197 ALA A C 1
ATOM 1505 O O . ALA A 1 197 ? -29.010 -30.560 -54.566 1.00 40.06 197 ALA A O 1
ATOM 1506 N N . TYR A 1 198 ? -27.897 -29.346 -53.035 1.00 35.78 198 TYR A N 1
ATOM 1507 C CA . TYR A 1 198 ? -29.055 -28.564 -52.595 1.00 35.78 198 TYR A CA 1
ATOM 1508 C C . TYR A 1 198 ? -28.816 -27.092 -52.942 1.00 35.78 198 TYR A C 1
ATOM 1510 O O . TYR A 1 198 ? -27.799 -26.506 -52.573 1.00 35.78 198 TYR A O 1
ATOM 1518 N N . SER A 1 199 ? -29.742 -26.514 -53.701 1.00 42.69 199 SER A N 1
ATOM 1519 C CA . SER A 1 199 ? -29.745 -25.116 -54.129 1.00 42.69 199 SER A CA 1
ATOM 1520 C C . SER A 1 199 ? -30.192 -24.189 -52.995 1.00 42.69 199 SER A C 1
ATOM 1522 O O . SER A 1 199 ? -31.245 -24.417 -52.402 1.00 42.69 199 SER A O 1
ATOM 1524 N N . VAL A 1 200 ? -29.454 -23.104 -52.749 1.00 43.62 200 VAL A N 1
ATOM 1525 C CA . VAL A 1 200 ? -29.906 -21.968 -51.926 1.00 43.62 200 VAL A CA 1
ATOM 1526 C C . VAL A 1 200 ? -30.289 -20.817 -52.859 1.00 43.62 200 VAL A C 1
ATOM 1528 O O . VAL A 1 200 ? -29.532 -20.466 -53.762 1.00 43.62 200 VAL A O 1
ATOM 1531 N N . SER A 1 201 ? -31.467 -20.231 -52.651 1.00 34.69 201 SER A N 1
ATOM 1532 C CA . SER A 1 201 ? -31.919 -18.990 -53.296 1.00 34.69 201 SER A CA 1
ATOM 1533 C C . SER A 1 201 ? -32.629 -18.101 -52.259 1.00 34.69 201 SER A C 1
ATOM 1535 O O . SER A 1 201 ? -32.984 -18.596 -51.189 1.00 34.69 201 SER A O 1
ATOM 1537 N N . PRO A 1 202 ? -32.744 -16.781 -52.482 1.00 50.22 202 PRO A N 1
ATOM 1538 C CA . PRO A 1 202 ? -32.034 -15.801 -51.669 1.00 50.22 202 PRO A CA 1
ATOM 1539 C C . PRO A 1 202 ? -32.982 -14.853 -50.923 1.00 50.22 202 PRO A C 1
ATOM 1541 O O . PRO A 1 202 ? -34.013 -14.449 -51.452 1.00 50.22 202 PRO A O 1
ATOM 1544 N N . GLY A 1 203 ? -32.578 -14.408 -49.731 1.00 47.31 203 GLY A N 1
ATOM 1545 C CA . GLY A 1 203 ? -33.165 -13.221 -49.103 1.00 47.31 203 GLY A CA 1
ATOM 1546 C C . GLY A 1 203 ? -33.549 -13.390 -47.639 1.00 47.31 203 GLY A C 1
ATOM 1547 O O . GLY A 1 203 ? -34.695 -13.679 -47.320 1.00 47.31 203 GLY A O 1
ATOM 1548 N N . ALA A 1 204 ? -32.605 -13.095 -46.748 1.00 43.28 204 ALA A N 1
ATOM 1549 C CA . ALA A 1 204 ? -32.900 -12.512 -45.443 1.00 43.28 204 ALA A CA 1
ATOM 1550 C C . ALA A 1 204 ? -31.671 -11.707 -45.001 1.00 43.28 204 ALA A C 1
ATOM 1552 O O . ALA A 1 204 ? -30.723 -12.234 -44.423 1.00 43.28 204 ALA A O 1
ATOM 1553 N N . ASN A 1 205 ? -31.671 -10.422 -45.353 1.00 46.69 205 ASN A N 1
ATOM 1554 C CA . ASN A 1 205 ? -30.710 -9.448 -44.853 1.00 46.69 205 ASN A CA 1
ATOM 1555 C C . ASN A 1 205 ? -31.012 -9.191 -43.372 1.00 46.69 205 ASN A C 1
ATOM 1557 O O . ASN A 1 205 ? -32.034 -8.583 -43.061 1.00 46.69 205 ASN A O 1
ATOM 1561 N N . PHE A 1 206 ? -30.116 -9.592 -42.473 1.00 43.81 206 PHE A N 1
ATOM 1562 C CA . PHE A 1 206 ? -30.072 -9.044 -41.119 1.00 43.81 206 PHE A CA 1
ATOM 1563 C C . PHE A 1 206 ? -28.854 -8.130 -41.012 1.00 43.81 206 PHE A C 1
ATOM 1565 O O . PHE A 1 206 ? -27.706 -8.562 -41.077 1.00 43.81 206 PHE A O 1
ATOM 1572 N N . ALA A 1 207 ? -29.143 -6.833 -40.931 1.00 40.78 207 ALA A N 1
ATOM 1573 C CA . ALA A 1 207 ? -28.175 -5.766 -40.771 1.00 40.78 207 ALA A CA 1
ATOM 1574 C C . ALA A 1 207 ? -27.491 -5.849 -39.397 1.00 40.78 207 ALA A C 1
ATOM 1576 O O . ALA A 1 207 ? -28.159 -5.953 -38.369 1.00 40.78 207 ALA A O 1
ATOM 1577 N N . TYR A 1 208 ? -26.163 -5.734 -39.376 1.00 41.12 208 TYR A N 1
ATOM 1578 C CA . TYR A 1 208 ? -25.425 -5.399 -38.162 1.00 41.12 208 TYR A CA 1
ATOM 1579 C C . TYR A 1 208 ? -25.536 -3.889 -37.924 1.00 41.12 208 TYR A C 1
ATOM 1581 O O . TYR A 1 208 ? -25.092 -3.089 -38.745 1.00 41.12 208 TYR A O 1
ATOM 1589 N N . SER A 1 209 ? -26.125 -3.494 -36.794 1.00 48.47 209 SER A N 1
ATOM 1590 C CA . SER A 1 209 ? -26.026 -2.125 -36.287 1.00 48.47 209 SER A CA 1
ATOM 1591 C C . SER A 1 209 ? -24.610 -1.906 -35.754 1.00 48.47 209 SER A C 1
ATOM 1593 O O . SER A 1 209 ? -24.236 -2.453 -34.716 1.00 48.47 209 SER A O 1
ATOM 1595 N N . SER A 1 210 ? -23.797 -1.142 -36.480 1.00 47.66 210 SER A N 1
ATOM 1596 C CA . SER A 1 210 ? -22.506 -0.660 -35.998 1.00 47.66 210 SER A CA 1
ATOM 1597 C C . SER A 1 210 ? -22.725 0.555 -35.095 1.00 47.66 210 SER A C 1
ATOM 1599 O O . SER A 1 210 ? -22.943 1.664 -35.586 1.00 47.66 210 SER A O 1
ATOM 1601 N N . VAL A 1 211 ? -22.642 0.369 -33.779 1.00 46.12 211 VAL A N 1
ATOM 1602 C CA . VAL A 1 211 ? -22.477 1.486 -32.840 1.00 46.12 211 VAL A CA 1
ATOM 1603 C C . VAL A 1 211 ? -20.979 1.719 -32.660 1.00 46.12 211 VAL A C 1
ATOM 1605 O O . VAL A 1 211 ? -20.298 0.961 -31.975 1.00 46.12 211 VAL A O 1
ATOM 1608 N N . ALA A 1 212 ? -20.459 2.756 -33.314 1.00 48.16 212 ALA A N 1
ATOM 1609 C CA . ALA A 1 212 ? -19.122 3.277 -33.055 1.00 48.16 212 ALA A CA 1
ATOM 1610 C C . ALA A 1 212 ? -19.148 4.159 -31.788 1.00 48.16 212 ALA A C 1
ATOM 1612 O O . ALA A 1 212 ? -20.017 5.030 -31.693 1.00 48.16 212 ALA A O 1
ATOM 1613 N N . PRO A 1 213 ? -18.226 4.002 -30.820 1.00 51.94 213 PRO A N 1
ATOM 1614 C CA . PRO A 1 213 ? -18.055 4.989 -29.760 1.00 51.94 213 PRO A CA 1
ATOM 1615 C C . PRO A 1 213 ? -17.329 6.235 -30.299 1.00 51.94 213 PRO A C 1
ATOM 1617 O O . PRO A 1 213 ? -16.322 6.137 -31.000 1.00 51.94 213 PRO A O 1
ATOM 1620 N N . ALA A 1 214 ? -17.868 7.413 -29.983 1.00 49.19 214 ALA A N 1
ATOM 1621 C CA . ALA A 1 214 ? -17.365 8.712 -30.426 1.00 49.19 214 ALA A CA 1
ATOM 1622 C C . ALA A 1 214 ? -15.958 9.035 -29.865 1.00 49.19 214 ALA A C 1
ATOM 1624 O O . ALA A 1 214 ? -15.705 8.781 -28.685 1.00 49.19 214 ALA A O 1
ATOM 1625 N N . PRO A 1 215 ? -15.058 9.654 -30.655 1.00 49.38 215 PRO A N 1
ATOM 1626 C CA . PRO A 1 215 ? -13.808 10.208 -30.144 1.00 49.38 215 PRO A CA 1
ATOM 1627 C C . PRO A 1 215 ? -14.062 11.541 -29.420 1.00 49.38 215 PRO A C 1
ATOM 1629 O O . PRO A 1 215 ? -14.721 12.440 -29.942 1.00 49.38 215 PRO A O 1
ATOM 1632 N N . TRP A 1 216 ? -13.528 11.675 -28.207 1.00 53.25 216 TRP A N 1
ATOM 1633 C CA . TRP A 1 216 ? -13.512 12.922 -27.444 1.00 53.25 216 TRP A CA 1
ATOM 1634 C C . TRP A 1 216 ? -12.665 13.965 -28.185 1.00 53.25 216 TRP A C 1
ATOM 1636 O O . TRP A 1 216 ? -11.474 13.784 -28.428 1.00 53.25 216 TRP A O 1
ATOM 1646 N N . ALA A 1 217 ? -13.309 15.061 -28.576 1.00 41.69 217 ALA A N 1
ATOM 1647 C CA . ALA A 1 217 ? -12.667 16.181 -29.239 1.00 41.69 217 ALA A CA 1
ATOM 1648 C C . ALA A 1 217 ? -11.752 16.938 -28.263 1.00 41.69 217 ALA A C 1
ATOM 1650 O O . ALA A 1 217 ? -12.204 17.512 -27.274 1.00 41.69 217 ALA A O 1
ATOM 1651 N N . VAL A 1 218 ? -10.461 16.977 -28.584 1.00 45.12 218 VAL A N 1
ATOM 1652 C CA . VAL A 1 218 ? -9.519 17.996 -28.110 1.00 45.12 218 VAL A CA 1
ATOM 1653 C C . VAL A 1 218 ? -9.823 19.300 -28.850 1.00 45.12 218 VAL A C 1
ATOM 1655 O O . VAL A 1 218 ? -9.752 19.346 -30.076 1.00 45.12 218 VAL A O 1
ATOM 1658 N N . ALA A 1 219 ? -10.170 20.361 -28.123 1.00 42.06 219 ALA A N 1
ATOM 1659 C CA . ALA A 1 219 ? -10.298 21.702 -28.689 1.00 42.06 219 ALA A CA 1
ATOM 1660 C C . ALA A 1 219 ? -8.913 22.378 -28.763 1.00 42.06 219 ALA A C 1
ATOM 1662 O O . ALA A 1 219 ? -8.259 22.500 -27.725 1.00 42.06 219 ALA A O 1
ATOM 1663 N N . PRO A 1 220 ? -8.452 22.853 -29.935 1.00 47.25 220 PRO A N 1
ATOM 1664 C CA . PRO A 1 220 ? -7.290 23.728 -30.014 1.00 47.25 220 PRO A CA 1
ATOM 1665 C C . PRO A 1 220 ? -7.678 25.194 -29.761 1.00 47.25 220 PRO A C 1
ATOM 1667 O O . PRO A 1 220 ? -8.630 25.726 -30.330 1.00 47.25 220 PRO A O 1
ATOM 1670 N N . TRP A 1 221 ? -6.892 25.857 -28.914 1.00 45.72 221 TRP A N 1
ATOM 1671 C CA . TRP A 1 221 ? -6.916 27.300 -28.674 1.00 45.72 221 TRP A CA 1
ATOM 1672 C C . TRP A 1 221 ? -6.240 28.006 -29.859 1.00 45.72 221 TRP A C 1
ATOM 1674 O O . TRP A 1 221 ? -5.035 27.857 -30.032 1.00 45.72 221 TRP A O 1
ATOM 1684 N N . THR A 1 222 ? -6.969 28.771 -30.680 1.00 48.38 222 THR A N 1
ATOM 1685 C CA . THR A 1 222 ? -6.361 29.815 -31.528 1.00 48.38 222 THR A CA 1
ATOM 1686 C C . THR A 1 222 ? -7.275 31.027 -31.682 1.00 48.38 222 THR A C 1
ATOM 1688 O O . THR A 1 222 ? -8.498 30.935 -31.763 1.00 48.38 222 THR A O 1
ATOM 1691 N N . ALA A 1 223 ? -6.613 32.178 -31.634 1.00 43.84 223 ALA A N 1
ATOM 1692 C CA . ALA A 1 223 ? -7.139 33.518 -31.476 1.00 43.84 223 ALA A CA 1
ATOM 1693 C C . ALA A 1 223 ? -7.839 34.065 -32.728 1.00 43.84 223 ALA A C 1
ATOM 1695 O O . ALA A 1 223 ? -7.425 33.815 -33.858 1.00 43.84 223 ALA A O 1
ATOM 1696 N N . ARG A 1 224 ? -8.851 34.911 -32.507 1.00 41.06 224 ARG A N 1
ATOM 1697 C CA . ARG A 1 224 ? -9.476 35.751 -33.533 1.00 41.06 224 ARG A CA 1
ATOM 1698 C C . ARG A 1 224 ? -8.885 37.164 -33.459 1.00 41.06 224 ARG A C 1
ATOM 1700 O O . ARG A 1 224 ? -9.329 37.975 -32.656 1.00 41.06 224 ARG A O 1
ATOM 1707 N N . LEU A 1 225 ? -7.897 37.452 -34.301 1.00 45.03 225 LEU A N 1
ATOM 1708 C CA . LEU A 1 225 ? -7.628 38.802 -34.823 1.00 45.03 225 LEU A CA 1
ATOM 1709 C C . LEU A 1 225 ? -8.235 38.818 -36.231 1.00 45.03 225 LEU A C 1
ATOM 1711 O O . LEU A 1 225 ? -8.067 37.844 -36.954 1.00 45.03 225 LEU A O 1
ATOM 1715 N N . GLY A 1 226 ? -8.954 39.805 -36.742 1.00 45.34 226 GLY A N 1
ATOM 1716 C CA . GLY A 1 226 ? -9.497 41.089 -36.310 1.00 45.34 226 GLY A CA 1
ATOM 1717 C C . GLY A 1 226 ? -10.396 41.547 -37.477 1.00 45.34 226 GLY A C 1
ATOM 1718 O O . GLY A 1 226 ? -10.668 40.726 -38.353 1.00 45.34 226 GLY A O 1
ATOM 1719 N N . VAL A 1 227 ? -10.822 42.815 -37.498 1.00 42.91 227 VAL A N 1
ATOM 1720 C CA . VAL A 1 227 ? -11.053 43.687 -38.682 1.00 42.91 227 VAL A CA 1
ATOM 1721 C C . VAL A 1 227 ? -12.150 44.711 -38.352 1.00 42.91 227 VAL A C 1
ATOM 1723 O O . VAL A 1 227 ? -13.321 44.355 -38.291 1.00 42.91 227 VAL A O 1
ATOM 1726 N N . TRP A 1 228 ? -11.650 45.941 -38.163 1.00 43.41 228 TRP A N 1
ATOM 1727 C CA . TRP A 1 228 ? -12.194 47.283 -38.435 1.00 43.41 228 TRP A CA 1
ATOM 1728 C C . TRP A 1 228 ? -13.533 47.711 -37.828 1.00 43.41 228 TRP A C 1
ATOM 1730 O O . TRP A 1 228 ? -14.590 47.185 -38.227 1.00 43.41 228 TRP A O 1
#

pLDDT: mean 70.56, std 19.97, range [34.69, 97.38]

InterPro domains:
  IPR000618 Insect cuticle protein [PF00379] (93-155)
  IPR000618 Insect cuticle protein [PS51155] (83-157)
  IPR031311 Chitin-binding type R&R consensus [PS00233] (122-148)
  IPR050468 Larval/pupal cuticle protein [PTHR10380] (57-202)

Organism: Timema californicum (NCBI:txid61474)

Foldseek 3Di:
DPPPVVVVVPPPPDDPVVVVVVVVVVVVVVVVVVVVVVVVVVVVVVVVVVVVVVVVVVVVVVVVVVVVVCVVVVCPDPPPPPPPFPKDWDKDADPLGWIWIWIGTDFKIKIWTQDSQRKIWIKMWGQDPVRDIKIKTWIAHPPPGIDIDIPPDDDDPDPPPPPVVVVVVVVVVVVVPDDDDDDDDDDDDDDDDDDDDDDDDDDDDDDDDDDDDDDDDDDDDDDDDDDD

Sequence (228 aa):
MSGVIGWLVVRRQMPVSVVRVGMCVYIRRVVLEMVLNLHNISSEYWITQQRYQHTNMNTLIQIVLFAMVAAAVARPGLLGYYPYALSSQYHAQDELGQYSYGYAGGLSAKSEVKSFDGVTRGGYSYVDANGELQTVSYTADALNGFRVAATNLPKAPAPIEAEHLVAVEKAAAAAAAAPEVPEPLIVSSYSLPAHYAYSVSPGANFAYSSVAPAPWAVAPWTARLGVW

Secondary structure (DSSP, 8-state):
--HHHHHHHHGGGS-HHHHHHHHHHHHHHHHHHHHHHHHHHHHHHHHHHHHHHHHHHHHHHHHHHHHHHHHHHS-TT----------EEEEEE-TTS-EEEEEEETTEEEEEEE-TTS-EEEEEEEE-TTS-EEEEEEEEETTTEEEEEETT---PPPP--SHHHHHHHHHHHHHTTSPP----------PPPP-----------------PPPPPPPPP--------

Radius of gyration: 55.41 Å; chains: 1; bounding box: 53×157×121 Å